Protein AF-E1EZI7-F1 (afdb_monomer)

Solvent-accessible surface area (backbone atoms only — not comparable to full-atom values): 18762 Å² total; per-residue (Å²): 134,83,83,78,78,77,78,77,79,59,67,72,38,83,77,45,80,56,97,58,35,37,31,32,34,47,75,53,28,38,38,43,39,51,42,56,99,67,86,76,77,53,65,37,49,54,50,47,43,80,78,41,51,48,66,80,61,38,87,42,61,38,44,70,69,57,42,51,52,50,66,47,44,69,76,72,58,84,45,83,89,55,69,89,65,72,73,42,80,70,55,80,64,39,78,35,33,31,36,68,67,50,79,43,39,39,37,38,42,37,34,38,55,47,61,66,42,42,84,42,48,62,53,54,52,55,50,49,57,29,54,80,67,74,45,84,84,80,72,93,63,63,69,35,46,62,72,63,17,45,80,37,46,68,54,27,35,51,50,52,53,53,34,43,50,42,17,74,77,69,70,43,68,50,28,46,47,39,30,60,78,77,71,31,74,62,72,56,73,72,52,43,56,54,52,40,48,49,54,21,45,42,43,43,35,83,88,31,68,56,17,50,51,51,50,43,52,52,48,40,47,53,59,31,30,76,62,32,38,54,68,56,37,41,56,50,51,68,38,74,67,40,71,64,51,43,78,39,55,70,62,50,36,54,52,40,36,52,53,50,51,42,39,66,74,65,51,84,75,75,61,60,92,78,44,57,70,71,54,55,53,35,42,45,31,49,37,55,19,63,33,61,22,29,44,37,37,38,34,35,68,88,70,74,48,80,45,65,23,51,41,68,54,68,71,55,62,56,66,52,44,44,54,53,34,54,54,49,57,57,51,55,54,65,72,75,108

pLDDT: mean 82.8, std 12.75, range [27.23, 97.19]

Sequence (337 aa):
MAETCTSRTFTLRLVGEGGQRLVFRRGKELILIPKASMSPDEGFERAMGDLFPLFPWKLSRVAESLRQELNVFPLQVRAKRYAGTVFPRPSLGETYLSYTGVHDLLTVVCIKPHFPSKGGWIESFSLQRKADAGQRFCDCLARGAFYKACSNKDRLVYWLNTAYTCGINHGSNHLTVYDFAFDASTLSSSETDKVFGAVACALTEESSSICIQVCRLIHMLKTLQYASSSTHLHDVASAEEYAYLSNNYRAISHRAAQIATQLYAGEKLPPYDKLPYMDKLVYILLFKTLSDASLVFYFSKSDEKVQWYLTDLALKSAERVRQWARILTANDENRNQ

Organism: Giardia intestinalis (strain P15) (NCBI:txid658858)

Mean predicted aligned error: 8.06 Å

Structure (mmCIF, N/CA/C/O backbone):
data_AF-E1EZI7-F1
#
_entry.id   AF-E1EZI7-F1
#
loop_
_atom_site.group_PDB
_atom_site.id
_atom_site.type_symbol
_atom_site.label_atom_id
_atom_site.label_alt_id
_atom_site.label_comp_id
_atom_site.label_asym_id
_atom_site.label_entity_id
_atom_site.label_seq_id
_atom_site.pdbx_PDB_ins_code
_atom_site.Cartn_x
_atom_site.Cartn_y
_atom_site.Cartn_z
_atom_site.occupancy
_atom_site.B_iso_or_equiv
_atom_site.auth_seq_id
_atom_site.auth_comp_id
_atom_site.auth_asym_id
_atom_site.auth_atom_id
_atom_site.pdbx_PDB_model_num
ATOM 1 N N . MET A 1 1 ? 4.462 -6.248 55.411 1.00 33.41 1 MET A N 1
ATOM 2 C CA . MET A 1 1 ? 4.062 -7.357 54.521 1.00 33.41 1 MET A CA 1
ATOM 3 C C . MET A 1 1 ? 3.885 -6.765 53.141 1.00 33.41 1 MET A C 1
ATOM 5 O O . MET A 1 1 ? 3.081 -5.857 52.995 1.00 33.41 1 MET A O 1
ATOM 9 N N . ALA A 1 2 ? 4.736 -7.162 52.198 1.00 29.27 2 ALA A N 1
ATOM 10 C CA . ALA A 1 2 ? 4.728 -6.629 50.844 1.00 29.27 2 ALA A CA 1
ATOM 11 C C . ALA A 1 2 ? 3.521 -7.186 50.081 1.00 29.27 2 ALA A C 1
ATOM 13 O O . ALA A 1 2 ? 3.347 -8.403 50.004 1.00 29.27 2 ALA A O 1
ATOM 14 N N . GLU A 1 3 ? 2.698 -6.291 49.538 1.00 28.64 3 GLU A N 1
ATOM 15 C CA . GLU A 1 3 ? 1.667 -6.632 48.565 1.00 28.64 3 GLU A CA 1
ATOM 16 C C . GLU A 1 3 ? 2.343 -7.263 47.348 1.00 28.64 3 GLU A C 1
ATOM 18 O O . GLU A 1 3 ? 3.093 -6.629 46.602 1.00 28.64 3 GLU A O 1
ATOM 23 N N . THR A 1 4 ? 2.106 -8.557 47.169 1.00 32.09 4 THR A N 1
ATOM 24 C CA . THR A 1 4 ? 2.459 -9.274 45.953 1.00 32.09 4 THR A CA 1
ATOM 25 C C . THR A 1 4 ? 1.539 -8.765 44.854 1.00 32.09 4 THR A C 1
ATOM 27 O O . THR A 1 4 ? 0.382 -9.162 44.737 1.00 32.09 4 THR A O 1
ATOM 30 N N . CYS A 1 5 ? 2.070 -7.830 44.068 1.00 27.23 5 CYS A N 1
ATOM 31 C CA . CYS A 1 5 ? 1.485 -7.360 42.825 1.00 27.23 5 CYS A CA 1
ATOM 32 C C . CYS A 1 5 ? 1.208 -8.579 41.937 1.00 27.23 5 CYS A C 1
ATOM 34 O O . CYS A 1 5 ? 2.120 -9.207 41.395 1.00 27.23 5 CYS A O 1
ATOM 36 N N . THR A 1 6 ? -0.064 -8.955 41.839 1.00 32.56 6 THR A N 1
ATOM 37 C CA . THR A 1 6 ? -0.530 -9.972 40.908 1.00 32.56 6 THR A CA 1
ATOM 38 C C . THR A 1 6 ? -0.294 -9.442 39.499 1.00 32.56 6 THR A C 1
ATOM 40 O O . THR A 1 6 ? -0.991 -8.559 39.003 1.00 32.56 6 THR A O 1
ATOM 43 N N . SER A 1 7 ? 0.755 -9.972 38.873 1.00 35.34 7 SER A N 1
ATOM 44 C CA . SER A 1 7 ? 1.054 -9.848 37.451 1.00 35.34 7 SER A CA 1
ATOM 45 C C . SER A 1 7 ? -0.214 -10.143 36.643 1.00 35.34 7 SER A C 1
ATOM 47 O O . SER A 1 7 ? -0.614 -11.297 36.482 1.00 35.34 7 SER A O 1
ATOM 49 N N . ARG A 1 8 ? -0.887 -9.093 36.157 1.00 39.47 8 ARG A N 1
ATOM 50 C CA . ARG A 1 8 ? -1.885 -9.230 35.096 1.00 39.47 8 ARG A CA 1
ATOM 51 C C . ARG A 1 8 ? -1.137 -9.739 33.870 1.00 39.47 8 ARG A C 1
ATOM 53 O O . ARG A 1 8 ? -0.429 -8.980 33.214 1.00 39.47 8 ARG A O 1
ATOM 60 N N . THR A 1 9 ? -1.289 -11.021 33.571 1.00 46.75 9 THR A N 1
ATOM 61 C CA . THR A 1 9 ? -0.882 -11.629 32.307 1.00 46.75 9 THR A CA 1
ATOM 62 C C . THR A 1 9 ? -1.658 -10.942 31.187 1.00 46.75 9 THR A C 1
ATOM 64 O O . THR A 1 9 ? -2.811 -11.265 30.911 1.00 46.75 9 THR A O 1
ATOM 67 N N . PHE A 1 10 ? -1.053 -9.935 30.557 1.00 52.09 10 PHE A N 1
ATOM 68 C CA . PHE A 1 10 ? -1.608 -9.356 29.342 1.00 52.09 10 PHE A CA 1
ATOM 69 C C . PHE A 1 10 ? -1.562 -10.436 28.261 1.00 52.09 10 PHE A C 1
ATOM 71 O O . PHE A 1 10 ? -0.491 -10.802 27.790 1.00 52.09 10 PHE A O 1
ATOM 78 N N . THR A 1 11 ? -2.720 -10.986 27.894 1.00 74.62 11 THR A N 1
ATOM 79 C CA . THR A 1 11 ? -2.793 -11.994 26.835 1.00 74.62 11 THR A CA 1
ATOM 80 C C . THR A 1 11 ? -2.410 -11.341 25.514 1.00 74.62 11 THR A C 1
ATOM 82 O O . THR A 1 11 ? -3.108 -10.447 25.029 1.00 74.62 11 THR A O 1
ATOM 85 N N . LEU A 1 12 ? -1.291 -11.782 24.945 1.00 86.94 12 LEU A N 1
ATOM 86 C CA . LEU A 1 12 ? -0.877 -11.420 23.599 1.00 86.94 12 LEU A CA 1
ATOM 87 C C . LEU A 1 12 ? -1.965 -11.850 22.604 1.00 86.94 12 LEU A C 1
ATOM 89 O O . LEU A 1 12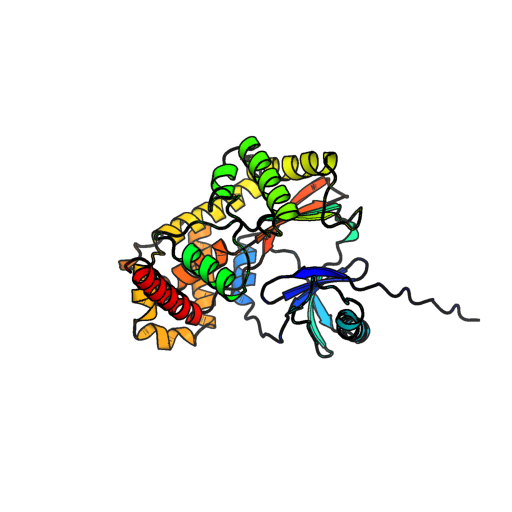 ? -2.478 -12.966 22.686 1.00 86.94 12 LEU A O 1
ATOM 93 N N . ARG A 1 13 ? -2.328 -10.979 21.662 1.00 84.81 13 ARG A N 1
ATOM 94 C CA . ARG A 1 13 ? -3.322 -11.270 20.615 1.00 84.81 13 ARG A CA 1
ATOM 95 C C . ARG A 1 13 ? -2.762 -10.954 19.245 1.00 84.81 13 ARG A C 1
ATOM 97 O O . ARG A 1 13 ? -2.179 -9.895 19.070 1.00 84.81 13 ARG A O 1
ATOM 104 N N . LEU A 1 14 ? -2.973 -11.823 18.264 1.00 83.62 14 LEU A N 1
ATOM 105 C CA . LEU A 1 14 ? -2.646 -11.517 16.872 1.00 83.62 14 LEU A CA 1
ATOM 106 C C . LEU A 1 14 ? -3.783 -10.682 16.268 1.00 83.62 14 LEU A C 1
ATOM 108 O O . LEU A 1 14 ? -4.913 -11.159 16.191 1.00 83.62 14 LEU A O 1
ATOM 112 N N . VAL A 1 15 ? -3.486 -9.447 15.864 1.00 81.25 15 VAL A N 1
ATOM 113 C CA . VAL A 1 15 ? -4.476 -8.505 15.303 1.00 81.25 15 VAL A CA 1
ATOM 114 C C . VAL A 1 15 ? -4.246 -8.211 13.820 1.00 81.25 15 VAL A C 1
ATOM 116 O O . VAL A 1 15 ? -5.142 -7.712 13.150 1.00 81.25 15 VAL A O 1
ATOM 119 N N . GLY A 1 16 ? -3.075 -8.561 13.280 1.00 76.50 16 GLY A N 1
ATOM 120 C CA . GLY A 1 16 ? -2.786 -8.420 11.857 1.00 76.50 16 GLY A CA 1
ATOM 121 C C . GLY A 1 16 ? -1.658 -9.329 11.385 1.00 76.50 16 GLY A C 1
ATOM 122 O O . GLY A 1 16 ? -0.714 -9.614 12.120 1.00 76.50 16 GLY A O 1
ATOM 123 N N . GLU A 1 17 ? -1.739 -9.764 10.131 1.00 73.69 17 GLU A N 1
ATOM 124 C CA . GLU A 1 17 ? -0.704 -10.552 9.466 1.00 73.69 17 GLU A CA 1
ATOM 125 C C . GLU A 1 17 ? -0.346 -9.910 8.121 1.00 73.69 17 GLU A C 1
ATOM 127 O O . GLU A 1 17 ? -1.168 -9.815 7.210 1.00 73.69 17 GLU A O 1
ATOM 132 N N . GLY A 1 18 ? 0.909 -9.481 7.999 1.00 67.06 18 GLY A N 1
ATOM 133 C CA . GLY A 1 18 ? 1.523 -9.060 6.748 1.00 67.06 18 GLY A CA 1
ATOM 134 C C . GLY A 1 18 ? 2.355 -10.181 6.121 1.00 67.06 18 GLY A C 1
ATOM 135 O O . GLY A 1 18 ? 2.568 -11.252 6.696 1.00 67.06 18 GLY A O 1
ATOM 136 N N . GLY A 1 19 ? 2.890 -9.929 4.924 1.00 64.81 19 GLY A N 1
ATOM 137 C CA . GLY A 1 19 ? 3.708 -10.920 4.213 1.00 64.81 19 GLY A CA 1
ATOM 138 C C . GLY A 1 19 ? 4.950 -11.357 5.002 1.00 64.81 19 GLY A C 1
ATOM 139 O O . GLY A 1 19 ? 5.233 -12.546 5.072 1.00 64.81 19 GLY A O 1
ATOM 140 N N . GLN A 1 20 ? 5.646 -10.403 5.628 1.00 71.62 20 GLN A N 1
ATOM 141 C CA . GLN A 1 20 ? 6.902 -10.626 6.365 1.00 71.62 20 GLN A CA 1
ATOM 142 C C . GLN A 1 20 ? 6.835 -10.211 7.837 1.00 71.62 20 GLN A C 1
ATOM 144 O O . GLN A 1 20 ? 7.819 -10.345 8.554 1.00 71.62 20 GLN A O 1
ATOM 149 N N . ARG A 1 21 ? 5.704 -9.676 8.299 1.00 80.69 21 ARG A N 1
ATOM 150 C CA . ARG A 1 21 ? 5.555 -9.126 9.649 1.00 80.69 21 ARG A CA 1
ATOM 151 C C . ARG A 1 21 ? 4.225 -9.577 10.248 1.00 80.69 21 ARG A C 1
ATOM 153 O O . ARG A 1 21 ? 3.259 -9.766 9.511 1.00 80.69 21 ARG A O 1
ATOM 160 N N . LEU A 1 22 ? 4.177 -9.754 11.561 1.00 85.31 22 LEU A N 1
ATOM 161 C CA . LEU A 1 22 ? 2.954 -9.971 12.331 1.00 85.31 22 LEU A CA 1
ATOM 162 C C . LEU A 1 22 ? 2.726 -8.775 13.253 1.00 85.31 22 LEU A C 1
ATOM 164 O O . LEU A 1 22 ? 3.688 -8.204 13.764 1.00 85.31 22 LEU A O 1
ATOM 168 N N . VAL A 1 23 ? 1.461 -8.415 13.461 1.00 87.69 23 VAL A N 1
ATOM 169 C CA . VAL A 1 23 ? 1.047 -7.372 14.402 1.00 87.69 23 VAL A CA 1
ATOM 170 C C . VAL A 1 23 ? 0.333 -8.027 15.570 1.00 87.69 23 VAL A C 1
ATOM 172 O O . VAL A 1 23 ? -0.754 -8.589 15.413 1.00 87.69 23 VAL A O 1
ATOM 175 N N . PHE A 1 24 ? 0.930 -7.920 16.748 1.00 89.25 24 PHE A N 1
ATOM 176 C CA . PHE A 1 24 ? 0.336 -8.353 17.998 1.00 89.25 24 PHE A CA 1
ATOM 177 C C . PHE A 1 24 ? -0.166 -7.164 18.807 1.00 89.25 24 PHE A C 1
ATOM 179 O O . PHE A 1 24 ? 0.411 -6.084 18.768 1.00 89.25 24 PHE A O 1
ATOM 186 N N . ARG A 1 25 ? -1.218 -7.377 19.588 1.00 87.69 25 ARG A N 1
ATOM 187 C CA . ARG A 1 25 ? -1.642 -6.490 20.664 1.00 87.69 25 ARG A CA 1
ATOM 188 C C . ARG A 1 25 ? -1.219 -7.102 21.995 1.00 87.69 25 ARG A C 1
ATOM 190 O O . ARG A 1 25 ? -1.563 -8.247 22.283 1.00 87.69 25 ARG A O 1
ATOM 197 N N . ARG A 1 26 ? -0.520 -6.320 22.814 1.00 88.25 26 ARG A N 1
ATOM 198 C CA . ARG A 1 26 ? -0.114 -6.654 24.183 1.00 88.25 26 ARG A CA 1
ATOM 199 C C . ARG A 1 26 ? -0.628 -5.569 25.126 1.00 88.25 26 ARG A C 1
ATOM 201 O O . ARG A 1 26 ? -0.029 -4.509 25.280 1.00 88.25 26 ARG A O 1
ATOM 208 N N . GLY A 1 27 ? -1.805 -5.782 25.713 1.00 84.06 27 GLY A N 1
ATOM 209 C CA . GLY A 1 27 ? -2.471 -4.756 26.523 1.00 84.06 27 GLY A CA 1
ATOM 210 C C . GLY A 1 27 ? -2.790 -3.484 25.719 1.00 84.06 27 GLY A C 1
ATOM 211 O O . GLY A 1 27 ? -3.660 -3.501 24.843 1.00 84.06 27 GLY A O 1
ATOM 212 N N . LYS A 1 28 ? -2.099 -2.380 26.040 1.00 82.44 28 LYS A N 1
ATOM 213 C CA . LYS A 1 28 ? -2.226 -1.062 25.377 1.00 82.44 28 LYS A CA 1
ATOM 214 C C . LYS A 1 28 ? -1.161 -0.812 24.296 1.00 82.44 28 LYS A C 1
ATOM 216 O O . LYS A 1 28 ? -1.016 0.316 23.837 1.00 82.44 28 LYS A O 1
ATOM 221 N N . GLU A 1 29 ? -0.413 -1.838 23.913 1.00 87.94 29 GLU A N 1
ATOM 222 C CA . GLU A 1 29 ? 0.667 -1.755 22.933 1.00 87.94 29 GLU A CA 1
ATOM 223 C C . GLU A 1 29 ? 0.335 -2.589 21.688 1.00 87.94 29 GLU A C 1
ATOM 225 O O . GLU A 1 29 ? -0.164 -3.712 21.803 1.00 87.94 29 GLU A O 1
ATOM 230 N N . LEU A 1 30 ? 0.616 -2.047 20.501 1.00 89.56 30 LEU A N 1
ATOM 231 C CA . LEU A 1 30 ? 0.758 -2.811 19.263 1.00 89.56 30 LEU A CA 1
ATOM 232 C C . LEU A 1 30 ? 2.235 -3.105 19.022 1.00 89.56 30 LEU A C 1
ATOM 234 O O . LEU A 1 30 ? 3.080 -2.231 19.187 1.00 89.56 30 LEU A O 1
ATOM 238 N N . ILE A 1 31 ? 2.524 -4.325 18.597 1.00 90.94 31 ILE A N 1
ATOM 239 C CA . ILE A 1 31 ? 3.860 -4.875 18.396 1.00 90.94 31 ILE A CA 1
ATOM 240 C C . ILE A 1 31 ? 3.915 -5.410 16.971 1.00 90.94 31 ILE A C 1
ATOM 242 O O . ILE A 1 31 ? 3.273 -6.410 16.657 1.00 90.94 31 ILE A O 1
ATOM 246 N N . LEU A 1 32 ? 4.684 -4.759 16.110 1.00 88.94 32 LEU A N 1
ATOM 247 C CA . LEU A 1 32 ? 5.001 -5.226 14.770 1.00 88.94 32 LEU A CA 1
ATOM 248 C C . LEU A 1 32 ? 6.363 -5.925 14.803 1.00 88.94 32 LEU A C 1
ATOM 250 O O . LEU A 1 32 ? 7.398 -5.304 15.050 1.00 88.94 32 LEU A O 1
ATOM 254 N N . ILE A 1 33 ? 6.354 -7.227 14.535 1.00 88.12 33 ILE A N 1
ATOM 255 C CA . ILE A 1 33 ? 7.538 -8.082 14.606 1.00 88.12 33 ILE A CA 1
ATOM 256 C C . ILE A 1 33 ? 7.717 -8.864 13.296 1.00 88.12 33 ILE A C 1
ATOM 258 O O . ILE A 1 33 ? 6.731 -9.355 12.734 1.00 88.12 33 ILE A O 1
ATOM 262 N N . PRO A 1 34 ? 8.940 -8.969 12.751 1.00 82.00 34 PRO A N 1
ATOM 263 C CA . PRO A 1 34 ? 9.163 -9.697 11.511 1.00 82.00 34 PRO A CA 1
ATOM 264 C C . PRO A 1 34 ? 9.075 -11.218 11.726 1.00 82.00 34 PRO A C 1
ATOM 266 O O . PRO A 1 34 ? 9.474 -11.736 12.764 1.00 82.00 34 PRO A O 1
ATOM 269 N N . LYS A 1 35 ? 8.553 -11.944 10.730 1.00 78.25 35 LYS A N 1
ATOM 270 C CA . LYS A 1 35 ? 8.423 -13.417 10.735 1.00 78.25 35 LYS A CA 1
ATOM 271 C C . LYS A 1 35 ? 9.779 -14.129 10.703 1.00 78.25 35 LYS A C 1
ATOM 273 O O . LYS A 1 35 ? 9.881 -15.268 11.143 1.00 78.25 35 LYS A O 1
ATOM 278 N N . ALA A 1 36 ? 10.800 -13.457 10.183 1.00 71.56 36 ALA A N 1
ATOM 279 C CA . ALA A 1 36 ? 12.186 -13.901 10.161 1.00 71.56 36 ALA A CA 1
ATOM 280 C C . ALA A 1 36 ? 13.095 -12.727 10.534 1.00 71.56 36 ALA A C 1
ATOM 282 O O . ALA A 1 36 ? 12.755 -11.576 10.256 1.00 71.56 36 ALA A O 1
ATOM 283 N N . SER A 1 37 ? 14.254 -13.012 11.126 1.00 58.19 37 SER A N 1
ATOM 284 C CA . SER A 1 37 ? 15.302 -12.018 11.349 1.00 58.19 37 SER A CA 1
ATOM 285 C C . SER A 1 37 ? 15.717 -11.430 10.001 1.00 58.19 37 SER A C 1
ATOM 287 O O . SER A 1 37 ? 16.391 -12.082 9.202 1.00 58.19 37 SER A O 1
ATOM 289 N N . MET A 1 38 ? 15.270 -10.213 9.724 1.00 54.78 38 MET A N 1
ATOM 290 C CA . MET A 1 38 ? 15.701 -9.453 8.563 1.00 54.78 38 MET A CA 1
ATOM 291 C C . MET A 1 38 ? 16.503 -8.261 9.054 1.00 54.78 38 MET A C 1
ATOM 293 O O . MET A 1 38 ? 16.141 -7.641 10.052 1.00 54.78 38 MET A O 1
ATOM 297 N N . SER A 1 39 ? 17.556 -7.912 8.326 1.00 46.34 39 SER A N 1
ATOM 298 C CA . SER A 1 39 ? 18.069 -6.549 8.305 1.00 46.34 39 SER A CA 1
ATOM 299 C C . SER A 1 39 ? 17.258 -5.781 7.256 1.00 46.34 39 SER A C 1
ATOM 301 O O . SER A 1 39 ? 17.595 -5.858 6.070 1.00 46.34 39 SER A O 1
ATOM 303 N N . PRO A 1 40 ? 16.143 -5.111 7.603 1.00 50.25 40 PRO A N 1
ATOM 304 C CA . PRO A 1 40 ? 15.561 -4.175 6.664 1.00 50.25 40 PRO A CA 1
ATOM 305 C C . PRO A 1 40 ? 16.579 -3.051 6.473 1.00 50.25 40 PRO A C 1
ATOM 307 O O . PRO A 1 40 ? 16.983 -2.401 7.433 1.00 50.25 40 PRO A O 1
ATOM 310 N N . ASP A 1 41 ? 17.010 -2.821 5.237 1.00 55.78 41 ASP A N 1
ATOM 311 C CA . ASP A 1 41 ? 17.593 -1.528 4.908 1.00 55.78 41 ASP A CA 1
ATOM 312 C C . ASP A 1 41 ? 16.424 -0.529 4.883 1.00 55.78 41 ASP A C 1
ATOM 314 O O . ASP A 1 41 ? 15.698 -0.399 3.894 1.00 55.78 41 ASP A O 1
ATOM 318 N N . GLU A 1 42 ? 16.169 0.085 6.045 1.00 63.00 42 GLU A N 1
ATOM 319 C CA . GLU A 1 42 ? 15.059 1.009 6.323 1.00 63.00 42 GLU A CA 1
ATOM 320 C C . GLU A 1 42 ? 15.113 2.294 5.480 1.00 63.00 42 GLU A C 1
ATOM 322 O O . GLU A 1 42 ? 14.191 3.105 5.549 1.00 63.00 42 GLU A O 1
ATOM 327 N N . GLY A 1 43 ? 16.175 2.503 4.691 1.00 70.69 43 GLY A N 1
ATOM 328 C CA . GLY A 1 43 ? 16.404 3.736 3.939 1.00 70.69 43 GLY A CA 1
ATOM 329 C C . GLY A 1 43 ? 15.241 4.130 3.025 1.00 70.69 43 GLY A C 1
ATOM 330 O O . GLY A 1 43 ? 14.849 5.295 3.018 1.00 70.69 43 GLY A O 1
ATOM 331 N N . PHE A 1 44 ? 14.643 3.170 2.307 1.00 83.50 44 PHE A N 1
ATOM 332 C CA . PHE A 1 44 ? 13.498 3.458 1.436 1.00 83.50 44 PHE A CA 1
ATOM 333 C C . PHE A 1 44 ? 12.224 3.760 2.231 1.00 83.50 44 PHE A C 1
ATOM 335 O O . PHE A 1 44 ? 11.569 4.760 1.952 1.00 83.50 44 PHE A O 1
ATOM 342 N N . GLU A 1 45 ? 11.881 2.937 3.234 1.00 82.31 45 GLU A N 1
ATOM 343 C CA . GLU A 1 45 ? 10.696 3.184 4.072 1.00 82.31 45 GLU A CA 1
ATOM 344 C C . GLU A 1 45 ? 10.803 4.562 4.739 1.00 82.31 45 GLU A C 1
ATOM 346 O O . GLU A 1 45 ? 9.854 5.334 4.673 1.00 82.31 45 GLU A O 1
ATOM 351 N N . ARG A 1 46 ? 11.978 4.92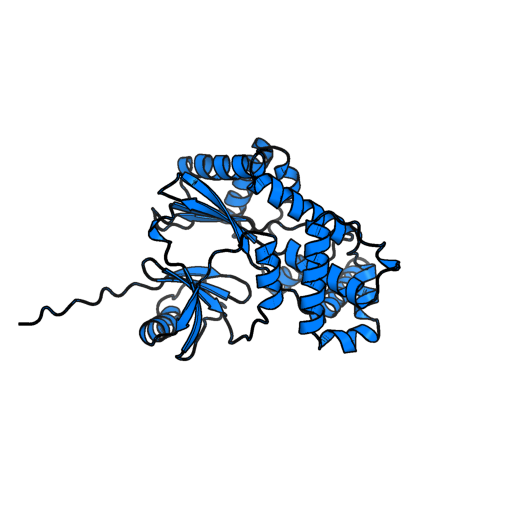1 5.273 1.00 81.44 46 ARG A N 1
ATOM 352 C CA . ARG A 1 46 ? 12.231 6.233 5.882 1.00 81.44 46 ARG A CA 1
ATOM 353 C C . ARG A 1 46 ? 12.038 7.384 4.894 1.00 81.44 46 ARG A C 1
ATOM 355 O O . ARG A 1 46 ? 11.319 8.317 5.224 1.00 81.44 46 ARG A O 1
ATOM 362 N N . ALA A 1 47 ? 12.606 7.295 3.690 1.00 85.62 47 ALA A N 1
ATOM 363 C CA . ALA A 1 47 ? 12.444 8.331 2.668 1.00 85.62 47 ALA A CA 1
ATOM 364 C C . ALA A 1 47 ? 10.983 8.492 2.219 1.00 85.62 47 ALA A C 1
ATOM 366 O O . ALA A 1 47 ? 10.515 9.604 1.996 1.00 85.62 47 ALA A O 1
ATOM 367 N N . MET A 1 48 ? 10.225 7.393 2.137 1.00 89.12 48 MET A N 1
ATOM 368 C CA . MET A 1 48 ? 8.787 7.472 1.868 1.00 89.12 48 MET A CA 1
ATOM 369 C C . MET A 1 48 ? 8.018 8.172 2.995 1.00 89.12 48 MET A C 1
ATOM 371 O O . MET A 1 48 ? 6.958 8.737 2.729 1.00 89.12 48 MET A O 1
ATOM 375 N N . GLY A 1 49 ? 8.544 8.165 4.224 1.00 86.31 49 GLY A N 1
ATOM 376 C CA . GLY A 1 49 ? 7.957 8.869 5.360 1.00 86.31 49 GLY A CA 1
ATOM 377 C C . GLY A 1 49 ? 8.083 10.383 5.326 1.00 86.31 49 GLY A C 1
ATOM 378 O O . GLY A 1 49 ? 7.268 11.066 5.942 1.00 86.31 49 GLY A O 1
ATOM 379 N N . ASP A 1 50 ? 9.020 10.904 4.538 1.00 88.38 50 ASP A N 1
ATOM 380 C CA . ASP A 1 50 ? 9.090 12.335 4.239 1.00 88.38 50 ASP A CA 1
ATOM 381 C C . ASP A 1 50 ? 8.006 12.754 3.222 1.00 88.38 50 ASP A C 1
ATOM 383 O O . ASP A 1 50 ? 7.657 13.930 3.123 1.00 88.38 50 ASP A O 1
ATOM 387 N N . LEU A 1 51 ? 7.443 11.796 2.468 1.00 91.81 51 LEU A N 1
ATOM 388 C CA . LEU A 1 51 ? 6.435 12.036 1.424 1.00 91.81 51 LEU A CA 1
ATOM 389 C C . LEU A 1 51 ? 5.003 11.760 1.908 1.00 91.81 51 LEU A C 1
ATOM 391 O O . LEU A 1 51 ? 4.065 12.498 1.588 1.00 91.81 51 LEU A O 1
ATOM 395 N N . PHE A 1 52 ? 4.817 10.684 2.671 1.00 92.19 52 PHE A N 1
ATOM 396 C CA . PHE A 1 52 ? 3.525 10.237 3.184 1.00 92.19 52 PHE A CA 1
ATOM 397 C C . PHE A 1 52 ? 3.616 9.956 4.682 1.00 92.19 52 PHE A C 1
ATOM 399 O O . PHE A 1 52 ? 4.645 9.468 5.145 1.00 92.19 52 PHE A O 1
ATOM 406 N N . PRO A 1 53 ? 2.538 10.178 5.452 1.00 90.50 53 PRO A N 1
ATOM 407 C CA . PRO A 1 53 ? 2.537 9.816 6.860 1.00 90.50 53 PRO A CA 1
ATOM 408 C C . PRO A 1 53 ? 2.729 8.301 7.001 1.00 90.50 53 PRO A C 1
ATOM 410 O O . PRO A 1 53 ? 1.912 7.511 6.527 1.00 90.50 53 PRO A O 1
ATOM 413 N N . LEU A 1 54 ? 3.810 7.878 7.657 1.00 87.00 54 LEU A N 1
ATOM 414 C CA . LEU A 1 54 ? 3.992 6.480 8.050 1.00 87.00 54 LEU A CA 1
ATOM 415 C C . LEU A 1 54 ? 3.377 6.245 9.409 1.00 87.00 54 LEU A C 1
ATOM 417 O O . LEU A 1 54 ? 3.358 7.136 10.261 1.00 87.00 54 LEU A O 1
ATOM 421 N N . PHE A 1 55 ? 2.926 5.014 9.629 1.00 82.62 55 PHE A N 1
ATOM 422 C CA . PHE A 1 55 ? 2.455 4.638 10.947 1.00 82.62 55 PHE A CA 1
ATOM 423 C C . PHE A 1 55 ? 3.581 4.862 11.975 1.00 82.62 55 PHE A C 1
ATOM 425 O O . PHE A 1 55 ? 4.704 4.414 11.717 1.00 82.62 55 PHE A O 1
ATOM 432 N N . PRO A 1 56 ? 3.322 5.554 13.104 1.00 81.94 56 PRO A N 1
ATOM 433 C CA . PRO A 1 56 ? 4.352 6.070 14.005 1.00 81.94 56 PRO A CA 1
ATOM 434 C C . PRO A 1 56 ? 4.903 4.971 14.921 1.00 81.94 56 PRO A C 1
ATOM 436 O O . PRO A 1 56 ? 4.802 5.025 16.149 1.00 81.94 56 PRO A O 1
ATOM 439 N N . TRP A 1 57 ? 5.476 3.944 14.305 1.00 84.69 57 TRP A N 1
ATOM 440 C CA . TRP A 1 57 ? 6.182 2.877 14.981 1.00 84.69 57 TRP A CA 1
ATOM 441 C C . TRP A 1 57 ? 7.403 3.427 15.720 1.00 84.69 57 TRP A C 1
ATOM 443 O O . TRP A 1 57 ? 8.205 4.178 15.165 1.00 84.69 57 TRP A O 1
ATOM 453 N N . LYS A 1 58 ? 7.576 3.006 16.970 1.00 87.69 58 LYS A N 1
ATOM 454 C CA . LYS A 1 58 ? 8.764 3.274 17.775 1.00 87.69 58 LYS A CA 1
ATOM 455 C C . LYS A 1 58 ? 9.658 2.052 17.797 1.00 87.69 58 LYS A C 1
ATOM 457 O O . LYS A 1 58 ? 9.198 0.934 18.011 1.00 87.69 58 LYS A O 1
ATOM 462 N N . LEU A 1 59 ? 10.953 2.276 17.631 1.00 87.88 59 LEU A N 1
ATOM 463 C CA . LEU A 1 59 ? 11.940 1.223 17.794 1.00 87.88 59 LEU A CA 1
ATOM 464 C C . LEU A 1 59 ? 11.956 0.748 19.254 1.00 87.88 59 LEU A C 1
ATOM 466 O O . LEU A 1 59 ? 12.070 1.558 20.173 1.00 87.88 59 LEU A O 1
ATOM 470 N N . SER A 1 60 ? 11.841 -0.557 19.470 1.00 90.88 60 SER A N 1
ATOM 471 C CA . SER A 1 60 ? 11.872 -1.194 20.789 1.00 90.88 60 SER A CA 1
ATOM 472 C C . SER A 1 60 ? 12.706 -2.473 20.752 1.00 90.88 60 SER A C 1
ATOM 474 O O . SER A 1 60 ? 13.041 -2.978 19.682 1.00 90.88 60 SER A O 1
ATOM 476 N N . ARG A 1 61 ? 13.073 -2.997 21.927 1.00 91.25 61 ARG A N 1
ATOM 477 C CA . ARG A 1 61 ? 13.887 -4.216 22.053 1.00 91.25 61 ARG A CA 1
ATOM 478 C C . ARG A 1 61 ? 13.137 -5.318 22.772 1.00 91.25 61 ARG A C 1
ATOM 480 O O . ARG A 1 61 ? 12.480 -5.066 23.782 1.00 91.25 61 ARG A O 1
ATOM 487 N N . VAL A 1 62 ? 13.245 -6.537 22.252 1.00 91.12 62 VAL A N 1
ATOM 488 C CA . VAL A 1 62 ? 12.576 -7.709 22.814 1.00 91.12 62 VAL A CA 1
ATOM 489 C C . VAL A 1 62 ? 13.118 -7.987 24.214 1.00 91.12 62 VAL A C 1
ATOM 491 O O . VAL A 1 62 ? 14.287 -8.337 24.392 1.00 91.12 62 VAL A O 1
ATOM 494 N N . ALA A 1 63 ? 12.241 -7.822 25.202 1.00 92.00 63 ALA A N 1
ATOM 495 C CA . ALA A 1 63 ? 12.470 -8.202 26.589 1.00 92.00 63 ALA A CA 1
ATOM 496 C C . ALA A 1 63 ? 12.063 -9.664 26.831 1.00 92.00 63 ALA A C 1
ATOM 498 O O . ALA A 1 63 ? 11.281 -10.239 26.071 1.00 92.00 63 ALA A O 1
ATOM 499 N N . GLU A 1 64 ? 12.537 -10.244 27.936 1.00 92.00 64 GLU A N 1
ATOM 500 C CA . GLU A 1 64 ? 12.270 -11.645 28.290 1.00 92.00 64 GLU A CA 1
ATOM 501 C C . GLU A 1 64 ? 10.776 -11.966 28.381 1.00 92.00 64 GLU A C 1
ATOM 503 O O . GLU A 1 64 ? 10.340 -12.990 27.864 1.00 92.00 64 GLU A O 1
ATOM 508 N N . SER A 1 65 ? 9.972 -11.060 28.941 1.00 91.31 65 SER A N 1
ATOM 509 C CA . SER A 1 65 ? 8.523 -11.258 29.051 1.00 91.31 65 SER A CA 1
ATOM 510 C C . SER A 1 65 ? 7.834 -11.360 27.686 1.00 91.31 65 SER A C 1
ATOM 512 O O . SER A 1 65 ? 7.051 -12.277 27.459 1.00 91.31 65 SER A O 1
ATOM 514 N N . LEU A 1 66 ? 8.175 -10.476 26.741 1.00 91.25 66 LEU A N 1
ATOM 515 C CA . LEU A 1 66 ? 7.630 -10.523 25.381 1.00 91.25 66 LEU A CA 1
ATOM 516 C C . LEU A 1 66 ? 8.095 -11.781 24.633 1.00 91.25 66 LEU A C 1
ATOM 518 O O . LEU A 1 66 ? 7.306 -12.409 23.932 1.00 91.25 66 LEU A O 1
ATOM 522 N N . ARG A 1 67 ? 9.364 -12.172 24.800 1.00 91.62 67 ARG A N 1
ATOM 523 C CA . ARG A 1 67 ? 9.916 -13.395 24.201 1.00 91.62 67 ARG A CA 1
ATOM 524 C C . ARG A 1 67 ? 9.153 -14.637 24.662 1.00 91.62 67 ARG A C 1
ATOM 526 O O . ARG A 1 67 ? 8.792 -15.476 23.840 1.00 91.62 67 ARG A O 1
ATOM 533 N N . GLN A 1 68 ? 8.891 -14.747 25.963 1.00 89.75 68 GLN A N 1
ATOM 534 C CA . GLN A 1 68 ? 8.121 -15.853 26.532 1.00 89.75 68 GLN A CA 1
ATOM 535 C C . GLN A 1 68 ? 6.685 -15.871 25.997 1.00 89.75 68 GLN A C 1
ATOM 537 O O . GLN A 1 68 ? 6.224 -16.915 25.540 1.00 89.75 68 GLN A O 1
ATOM 542 N N . GLU A 1 69 ? 6.006 -14.721 25.973 1.00 90.69 69 GLU A N 1
ATOM 543 C CA . GLU A 1 69 ? 4.650 -14.602 25.423 1.00 90.69 69 GLU A CA 1
ATOM 544 C C . GLU A 1 69 ? 4.585 -15.028 23.946 1.00 90.69 69 GLU A C 1
ATOM 546 O O . GLU A 1 69 ? 3.732 -15.837 23.581 1.00 90.69 69 GLU A O 1
ATOM 551 N N . LEU A 1 70 ? 5.513 -14.556 23.105 1.00 89.44 70 LEU A N 1
ATOM 552 C CA . LEU A 1 70 ? 5.582 -14.912 21.681 1.00 89.44 70 LEU A CA 1
ATOM 553 C C . LEU A 1 70 ? 5.878 -16.398 21.451 1.00 89.44 70 LEU A C 1
ATOM 555 O O . LEU A 1 70 ? 5.320 -16.992 20.533 1.00 89.44 70 LEU A O 1
ATOM 559 N N . ASN A 1 71 ? 6.719 -17.013 22.285 1.00 86.56 71 ASN A N 1
ATOM 560 C CA . ASN A 1 71 ? 7.042 -18.437 22.179 1.00 86.56 71 ASN A CA 1
ATOM 561 C C . ASN A 1 71 ? 5.873 -19.339 22.594 1.00 86.56 71 ASN A C 1
ATOM 563 O O . ASN A 1 71 ? 5.704 -20.427 22.043 1.00 86.56 71 ASN A O 1
ATOM 567 N N . VAL A 1 72 ? 5.067 -18.898 23.561 1.00 86.06 72 VAL A N 1
ATOM 568 C CA . VAL A 1 72 ? 3.918 -19.659 24.064 1.00 86.06 72 VAL A CA 1
ATOM 569 C C . VAL A 1 72 ? 2.674 -19.444 23.195 1.00 86.06 72 VAL A C 1
ATOM 571 O O . VAL A 1 72 ? 1.867 -20.364 23.053 1.00 86.06 72 VAL A O 1
ATOM 574 N N . PHE A 1 73 ? 2.523 -18.276 22.565 1.00 87.00 73 PHE A N 1
ATOM 575 C CA . PHE A 1 73 ? 1.340 -17.918 21.775 1.00 87.00 73 PHE A CA 1
ATOM 576 C C . PHE A 1 73 ? 0.920 -18.984 20.737 1.00 87.00 73 PHE A C 1
ATOM 578 O O . PHE A 1 73 ? -0.246 -19.384 20.755 1.00 87.00 73 PHE A O 1
ATOM 585 N N . PRO A 1 74 ? 1.811 -19.545 19.891 1.00 83.00 74 PRO A N 1
ATOM 586 C CA . PRO A 1 74 ? 1.423 -20.562 18.907 1.00 83.00 74 PRO A CA 1
ATOM 587 C C . PRO A 1 74 ? 0.842 -21.833 19.538 1.00 83.00 74 PRO A C 1
ATOM 589 O O . PRO A 1 74 ? 0.000 -22.493 18.935 1.00 83.00 74 PRO A O 1
ATOM 592 N N . LEU A 1 75 ? 1.271 -22.177 20.758 1.00 77.69 75 LEU A N 1
ATOM 593 C CA . LEU A 1 75 ? 0.774 -23.343 21.495 1.00 77.69 75 LEU A CA 1
ATOM 594 C C . LEU A 1 75 ? -0.636 -23.105 22.052 1.00 77.69 75 LEU A C 1
ATOM 596 O O . LEU A 1 75 ? -1.417 -24.050 22.183 1.00 77.69 75 LEU A O 1
ATOM 600 N N . GLN A 1 76 ? -0.957 -21.849 22.373 1.00 74.62 76 GLN A N 1
ATOM 601 C CA . GLN A 1 76 ? -2.262 -21.437 22.892 1.00 74.62 76 GLN A CA 1
ATOM 602 C C . GLN A 1 76 ? -3.307 -21.328 21.781 1.00 74.62 76 GLN A C 1
ATOM 604 O O . GLN A 1 76 ? -4.474 -21.666 21.982 1.00 74.62 76 GLN A O 1
ATOM 609 N N . VAL A 1 77 ? -2.903 -20.890 20.588 1.00 70.69 77 VAL A N 1
ATOM 610 C CA . VAL A 1 77 ? -3.833 -20.628 19.490 1.00 70.69 77 VAL A CA 1
ATOM 611 C C . VAL A 1 77 ? -3.944 -21.846 18.569 1.00 70.69 77 VAL A C 1
ATOM 613 O O . VAL A 1 77 ? -3.438 -21.869 17.452 1.00 70.69 77 VAL A O 1
ATOM 616 N N . ARG A 1 78 ? -4.667 -22.878 19.026 1.00 55.06 78 ARG A N 1
ATOM 617 C CA . ARG A 1 78 ? -5.025 -24.075 18.231 1.00 55.06 78 ARG A CA 1
ATOM 618 C C . ARG A 1 78 ? -6.155 -23.798 17.226 1.00 55.06 78 ARG A C 1
ATOM 620 O O . ARG A 1 78 ? -7.157 -24.508 17.194 1.00 55.06 78 ARG A O 1
ATOM 627 N N . ALA A 1 79 ? -6.043 -22.741 16.426 1.00 57.50 79 ALA A N 1
ATOM 628 C CA . ALA A 1 79 ? -7.086 -22.371 15.472 1.00 57.50 79 ALA A CA 1
ATOM 629 C C . ALA A 1 79 ? -6.689 -22.744 14.038 1.00 57.50 79 ALA A C 1
ATOM 631 O O . ALA A 1 79 ? -5.630 -22.337 13.563 1.00 57.50 79 ALA A O 1
ATOM 632 N N . LYS A 1 80 ? -7.597 -23.412 13.305 1.00 53.50 80 LYS A N 1
ATOM 633 C CA . LYS A 1 80 ? -7.480 -23.643 11.846 1.00 53.50 80 LYS A CA 1
ATOM 634 C C . LYS A 1 80 ? -7.161 -22.355 11.068 1.00 53.50 80 LYS A C 1
ATOM 636 O O . LYS A 1 80 ? -6.525 -22.419 10.025 1.00 53.50 80 LYS A O 1
ATOM 641 N N . ARG A 1 81 ? -7.568 -21.193 11.601 1.00 56.19 81 ARG A N 1
ATOM 642 C CA . ARG A 1 81 ? -7.342 -19.855 11.031 1.00 56.19 81 ARG A CA 1
ATOM 643 C C . ARG A 1 81 ? -5.862 -19.477 10.871 1.00 56.19 81 ARG A C 1
ATOM 645 O O . ARG A 1 81 ? -5.569 -18.674 9.997 1.00 56.19 81 ARG A O 1
ATOM 652 N N . TYR A 1 82 ? -4.956 -20.033 11.677 1.00 63.25 82 TYR A N 1
ATOM 653 C CA . TYR A 1 82 ? -3.519 -19.711 11.631 1.00 63.25 82 TYR A CA 1
ATOM 654 C C . TYR A 1 82 ? -2.662 -20.900 11.172 1.00 63.25 82 TYR A C 1
ATOM 656 O O . TYR A 1 82 ? -1.452 -20.939 11.404 1.00 63.25 82 TYR A O 1
ATOM 664 N N . ALA A 1 83 ? -3.284 -21.902 10.541 1.00 61.97 83 ALA A N 1
ATOM 665 C CA . ALA A 1 83 ? -2.562 -23.021 9.956 1.00 61.97 83 ALA A CA 1
ATOM 666 C C . ALA A 1 83 ? -1.633 -22.512 8.838 1.00 61.97 83 ALA A C 1
ATOM 668 O O . ALA A 1 83 ? -2.087 -21.883 7.886 1.00 61.97 83 ALA A O 1
ATOM 669 N N . GLY A 1 84 ? -0.330 -22.776 8.970 1.00 66.31 84 GLY A N 1
ATOM 670 C CA . GLY A 1 84 ? 0.696 -22.324 8.022 1.00 66.31 84 GLY A CA 1
ATOM 671 C C . GLY A 1 84 ? 1.301 -20.943 8.313 1.00 66.31 84 GLY A C 1
ATOM 672 O O . GLY A 1 84 ? 2.251 -20.556 7.634 1.00 66.31 84 GLY A O 1
ATOM 673 N N . THR A 1 85 ? 0.824 -20.209 9.327 1.00 71.31 85 THR A N 1
ATOM 674 C CA . THR A 1 85 ? 1.460 -18.953 9.754 1.00 71.31 85 THR A CA 1
ATOM 675 C C . THR A 1 85 ? 2.806 -19.247 10.427 1.00 71.31 85 THR A C 1
ATOM 677 O O . THR A 1 85 ? 2.884 -19.992 11.405 1.00 71.31 85 THR A O 1
ATOM 680 N N . VAL A 1 86 ? 3.881 -18.632 9.927 1.00 80.56 86 VAL A N 1
ATOM 681 C CA . VAL A 1 86 ? 5.205 -18.683 10.568 1.00 80.56 86 VAL A CA 1
ATOM 682 C C . VAL A 1 86 ? 5.239 -17.665 11.703 1.00 80.56 86 VAL A C 1
ATOM 684 O O . VAL A 1 86 ? 5.208 -16.456 11.460 1.00 80.56 86 VAL A O 1
ATOM 687 N N . PHE A 1 87 ? 5.288 -18.158 12.939 1.00 84.56 87 PHE A N 1
ATOM 688 C CA . PHE A 1 87 ? 5.378 -17.315 14.126 1.00 84.56 87 PHE A CA 1
ATOM 689 C C . PHE A 1 87 ? 6.831 -16.934 14.443 1.00 84.56 87 PHE A C 1
ATOM 691 O O . PHE A 1 87 ? 7.719 -17.787 14.368 1.00 84.56 87 PHE A O 1
ATOM 698 N N . PRO A 1 88 ? 7.077 -15.669 14.818 1.00 84.06 88 PRO A N 1
ATOM 699 C CA . PRO A 1 88 ? 8.406 -15.157 15.117 1.00 84.06 88 PRO A CA 1
ATOM 700 C C . PRO A 1 88 ? 8.962 -15.794 16.395 1.00 84.06 88 PRO A C 1
ATOM 702 O O . PRO A 1 88 ? 8.233 -16.028 17.358 1.00 84.06 88 PRO A O 1
ATOM 705 N N . ARG A 1 89 ? 10.277 -16.022 16.415 1.00 85.38 89 ARG A N 1
ATOM 706 C CA . ARG A 1 89 ? 11.027 -16.474 17.597 1.00 85.38 89 ARG A CA 1
ATOM 707 C C . ARG A 1 89 ? 12.207 -15.532 17.846 1.00 85.38 89 ARG A C 1
ATOM 709 O O . ARG A 1 89 ? 13.345 -15.927 17.606 1.00 85.38 89 ARG A O 1
ATOM 716 N N . PRO A 1 90 ? 11.946 -14.277 18.242 1.00 85.50 90 PRO A N 1
ATOM 717 C CA . PRO A 1 90 ? 13.009 -13.297 18.400 1.00 85.50 90 PRO A CA 1
ATOM 718 C C . PRO A 1 90 ? 13.935 -13.647 19.568 1.00 85.50 90 PRO A C 1
ATOM 720 O O . PRO A 1 90 ? 13.493 -14.087 20.636 1.00 85.50 90 PRO A O 1
ATOM 723 N N . SER A 1 91 ? 15.223 -13.385 19.392 1.00 88.25 91 SER A N 1
ATOM 724 C CA . SER A 1 91 ? 16.214 -13.405 20.466 1.00 88.25 91 SER A CA 1
ATOM 725 C C . SER A 1 91 ? 16.060 -12.190 21.385 1.00 88.25 91 SER A C 1
ATOM 727 O O . SER A 1 91 ? 15.478 -11.162 21.028 1.00 88.25 91 SER A O 1
ATOM 729 N N . LEU A 1 92 ? 16.608 -12.290 22.596 1.00 88.88 92 LEU A N 1
ATOM 730 C CA . LEU A 1 92 ? 16.662 -11.154 23.514 1.00 88.88 92 LEU A CA 1
ATOM 731 C C . LEU A 1 92 ? 17.447 -9.994 22.907 1.00 88.88 92 LEU A C 1
ATOM 733 O O . LEU A 1 92 ? 18.516 -10.189 22.335 1.00 88.88 92 LEU A O 1
ATOM 737 N N . GLY A 1 93 ? 16.917 -8.781 23.058 1.00 86.94 93 GLY A N 1
ATOM 738 C CA . GLY A 1 93 ? 17.536 -7.577 22.513 1.00 86.94 93 GLY A CA 1
ATOM 739 C C . GLY A 1 93 ? 17.319 -7.365 21.012 1.00 86.94 93 GLY A C 1
ATOM 740 O O . GLY A 1 93 ? 17.685 -6.294 20.526 1.00 86.94 93 GLY A O 1
ATOM 741 N N . GLU A 1 94 ? 16.693 -8.310 20.294 1.00 87.94 94 GLU A N 1
ATOM 742 C CA . GLU A 1 94 ? 16.283 -8.084 18.906 1.00 87.94 94 GLU A CA 1
ATOM 743 C C . GLU A 1 94 ? 15.324 -6.900 18.809 1.00 87.94 94 GLU A C 1
ATOM 745 O O . GLU A 1 94 ? 14.553 -6.601 19.726 1.00 87.94 94 GLU A O 1
ATOM 750 N N . THR A 1 95 ? 15.408 -6.198 17.685 1.00 87.56 95 THR A N 1
ATOM 751 C CA . THR A 1 95 ? 14.657 -4.968 17.475 1.00 87.56 95 THR A CA 1
ATOM 752 C C . THR A 1 95 ? 13.282 -5.274 16.897 1.00 87.56 95 THR A C 1
ATOM 754 O O . THR A 1 95 ? 13.148 -6.082 15.981 1.00 87.56 95 THR A O 1
ATOM 757 N N . TYR A 1 96 ? 12.259 -4.606 17.418 1.00 88.00 96 TYR A N 1
ATOM 758 C CA . TYR A 1 96 ? 10.905 -4.635 16.882 1.00 88.00 96 TYR A CA 1
ATOM 759 C C . TYR A 1 96 ? 10.301 -3.230 16.889 1.00 88.00 96 TYR A C 1
ATOM 761 O O . TYR A 1 96 ? 10.880 -2.288 17.433 1.00 88.00 96 TYR A O 1
ATOM 769 N N . LEU A 1 97 ? 9.134 -3.092 16.269 1.00 88.25 97 LEU A N 1
ATOM 770 C CA . LEU A 1 97 ? 8.409 -1.835 16.171 1.00 88.25 97 LEU A CA 1
ATOM 771 C C . LEU A 1 97 ? 7.193 -1.859 17.101 1.00 88.25 97 LEU A C 1
ATOM 773 O O . LEU A 1 97 ? 6.403 -2.799 17.056 1.00 88.25 97 LEU A O 1
ATOM 777 N N . SER A 1 98 ? 7.034 -0.842 17.945 1.00 90.38 98 SER A N 1
ATOM 778 C CA . SER A 1 98 ? 5.940 -0.739 18.913 1.00 90.38 98 SER A CA 1
ATOM 779 C C . SER A 1 98 ? 5.118 0.535 18.756 1.00 90.38 98 SER A C 1
ATOM 781 O O . SER A 1 98 ? 5.589 1.547 18.239 1.00 90.38 98 SER A O 1
ATOM 783 N N . TYR A 1 99 ? 3.871 0.503 19.212 1.00 87.94 99 TYR A N 1
ATOM 784 C CA . TYR A 1 99 ? 3.012 1.678 19.302 1.00 87.94 99 TYR A CA 1
ATOM 785 C C . TYR A 1 99 ? 2.139 1.605 20.556 1.00 87.94 99 TYR A C 1
ATOM 787 O O . TYR A 1 99 ? 1.372 0.663 20.732 1.00 87.94 99 TYR A O 1
ATOM 795 N N . THR A 1 100 ? 2.238 2.609 21.428 1.00 84.94 100 THR A N 1
ATOM 796 C CA . THR A 1 100 ? 1.581 2.634 22.751 1.00 84.94 100 THR A CA 1
ATOM 797 C C . THR A 1 100 ? 0.299 3.478 22.800 1.00 84.94 100 THR A C 1
ATOM 799 O O . THR A 1 100 ? -0.365 3.527 23.835 1.00 84.94 100 THR A O 1
ATOM 802 N N . GLY A 1 101 ? -0.074 4.142 21.699 1.00 75.94 101 GLY A N 1
ATOM 803 C CA . GLY A 1 101 ? -1.266 5.005 21.608 1.00 75.94 101 GLY A CA 1
ATOM 804 C C . GLY A 1 101 ? -2.584 4.253 21.388 1.00 75.94 101 GLY A C 1
ATOM 805 O O . GLY A 1 101 ? -3.588 4.843 21.021 1.00 75.94 101 GLY A O 1
ATOM 806 N N . VAL A 1 102 ? -2.615 2.932 21.602 1.00 72.94 102 VAL A N 1
ATOM 807 C CA . VAL A 1 102 ? -3.775 2.073 21.284 1.00 72.94 102 VAL A CA 1
ATOM 808 C C . VAL A 1 102 ? -5.033 2.444 22.071 1.00 72.94 102 VAL A C 1
ATOM 810 O O . VAL A 1 102 ? -6.145 2.195 21.625 1.00 72.94 102 VAL A O 1
ATOM 813 N N . HIS A 1 103 ? -4.870 3.013 23.264 1.00 69.06 103 HIS A N 1
ATOM 814 C CA . HIS A 1 103 ? -5.981 3.390 24.138 1.00 69.06 103 HIS A CA 1
ATOM 815 C C . HIS A 1 103 ? -6.822 4.544 23.581 1.00 69.06 103 HIS A C 1
ATOM 817 O O . HIS A 1 103 ? -8.013 4.617 23.894 1.00 69.06 103 HIS A O 1
ATOM 823 N N . ASP A 1 104 ? -6.220 5.366 22.724 1.00 70.75 104 ASP A N 1
ATOM 824 C CA . ASP A 1 104 ? -6.891 6.458 22.030 1.00 70.75 104 ASP A CA 1
ATOM 825 C C . ASP A 1 104 ? -7.613 5.964 20.771 1.00 70.75 104 ASP A C 1
ATOM 827 O O . ASP A 1 104 ? -8.375 6.711 20.176 1.00 70.75 104 ASP A O 1
ATOM 831 N N . LEU A 1 105 ? -7.449 4.697 20.371 1.00 72.25 105 LEU A N 1
ATOM 832 C CA . LEU A 1 105 ? -8.054 4.164 19.153 1.00 72.25 105 LEU A CA 1
ATOM 833 C C . LEU A 1 105 ? -9.485 3.663 19.389 1.00 72.25 105 LEU A C 1
ATOM 835 O O . LEU A 1 105 ? -9.753 2.873 20.298 1.00 72.25 105 LEU A O 1
ATOM 839 N N . LEU A 1 106 ? -10.402 4.100 18.526 1.00 80.00 106 LEU A N 1
ATOM 840 C CA . LEU A 1 106 ? -11.739 3.526 18.351 1.00 80.00 106 LEU A CA 1
ATOM 841 C C . LEU A 1 106 ? -11.690 2.391 17.337 1.00 80.00 106 LEU A C 1
ATOM 843 O O . LEU A 1 106 ? -11.978 1.241 17.656 1.00 80.00 106 LEU A O 1
ATOM 847 N N . THR A 1 107 ? -11.272 2.718 16.119 1.00 87.56 107 THR A N 1
ATOM 848 C CA . THR A 1 107 ? -11.380 1.824 14.970 1.00 87.56 107 THR A CA 1
ATOM 849 C C . THR A 1 107 ? -10.194 2.026 14.046 1.00 87.56 107 THR A C 1
ATOM 851 O O . THR A 1 107 ? -9.726 3.148 13.842 1.00 87.56 107 THR A O 1
ATOM 854 N N . VAL A 1 108 ? -9.725 0.931 13.459 1.00 88.94 108 VAL A N 1
ATOM 855 C CA . VAL A 1 108 ? -8.759 0.946 12.365 1.00 88.94 108 VAL A CA 1
ATOM 856 C C . VAL A 1 108 ? -9.402 0.347 11.131 1.00 88.94 108 VAL A C 1
ATOM 858 O O . VAL A 1 108 ? -9.947 -0.753 11.190 1.00 88.94 108 VAL A O 1
ATOM 861 N N . VAL A 1 109 ? -9.303 1.057 10.012 1.00 91.88 109 VAL A N 1
ATOM 862 C CA . VAL A 1 109 ? -9.689 0.569 8.687 1.00 91.88 109 VAL A CA 1
ATOM 863 C C . VAL A 1 109 ? -8.429 0.482 7.843 1.00 91.88 109 VAL A C 1
ATOM 865 O O . VAL A 1 109 ? -7.786 1.490 7.574 1.00 91.88 109 VAL A O 1
ATOM 868 N N . CYS A 1 110 ? -8.063 -0.717 7.411 1.00 92.12 110 CYS A N 1
ATOM 869 C CA . CYS A 1 110 ? -6.965 -0.927 6.479 1.00 92.12 110 CYS A CA 1
ATOM 870 C C . CYS A 1 110 ? -7.541 -1.276 5.111 1.00 92.12 110 CYS A C 1
ATOM 872 O O . CYS A 1 110 ? -8.290 -2.244 4.980 1.00 92.12 110 CYS A O 1
ATOM 874 N N . ILE A 1 111 ? -7.195 -0.486 4.101 1.00 92.56 111 ILE A N 1
ATOM 875 C CA . ILE A 1 111 ? -7.572 -0.698 2.710 1.00 92.56 111 ILE A CA 1
ATOM 876 C C . ILE A 1 111 ? -6.328 -1.150 1.959 1.00 92.56 111 ILE A C 1
ATOM 878 O O . ILE A 1 111 ? -5.296 -0.478 1.981 1.00 92.56 111 ILE A O 1
ATOM 882 N N . LYS A 1 112 ? -6.446 -2.259 1.235 1.00 88.88 112 LYS A N 1
ATOM 883 C CA . LYS A 1 112 ? -5.415 -2.774 0.337 1.00 88.88 112 LYS A CA 1
ATOM 884 C C . LYS A 1 112 ? -5.897 -2.696 -1.111 1.00 88.88 112 LYS A C 1
ATOM 886 O O . LYS A 1 112 ? -6.324 -3.707 -1.689 1.00 88.88 112 LYS A O 1
ATOM 891 N N . PRO A 1 113 ? -5.910 -1.489 -1.698 1.00 81.06 113 PRO A N 1
ATOM 892 C CA . PRO A 1 113 ? -6.376 -1.313 -3.057 1.00 81.06 113 PRO A CA 1
ATOM 893 C C . PRO A 1 113 ? -5.307 -1.798 -4.036 1.00 81.06 113 PRO A C 1
ATOM 895 O O . PRO A 1 113 ? -4.129 -1.504 -3.884 1.00 81.06 113 PRO A O 1
ATOM 898 N N . HIS A 1 114 ? -5.711 -2.528 -5.073 1.00 81.50 114 HIS A N 1
ATOM 899 C CA . HIS A 1 114 ? -4.788 -2.921 -6.137 1.00 81.50 114 HIS A CA 1
ATOM 900 C C . HIS A 1 114 ? -4.904 -1.965 -7.314 1.00 81.50 114 HIS A C 1
ATOM 902 O O . HIS A 1 114 ? -5.983 -1.829 -7.907 1.00 81.50 114 HIS A O 1
ATOM 908 N N . PHE A 1 115 ? -3.790 -1.327 -7.670 1.00 88.25 115 PHE A N 1
ATOM 909 C CA . PHE A 1 115 ? -3.718 -0.493 -8.863 1.00 88.25 115 PHE A CA 1
ATOM 910 C C . PHE A 1 115 ? -3.529 -1.386 -10.102 1.00 88.25 115 PHE A C 1
ATOM 912 O O . PHE A 1 115 ? -2.682 -2.284 -10.067 1.00 88.25 115 PHE A O 1
ATOM 919 N N . PRO A 1 116 ? -4.305 -1.188 -11.185 1.00 87.12 116 PRO A N 1
ATOM 920 C CA . PRO A 1 116 ? -4.213 -2.033 -12.372 1.00 87.12 116 PRO A CA 1
ATOM 921 C C . PRO A 1 116 ? -2.880 -1.822 -13.096 1.00 87.12 116 PRO A C 1
ATOM 923 O O . PRO A 1 116 ? -2.395 -0.695 -13.178 1.00 87.12 116 PRO A O 1
ATOM 926 N N . SER A 1 117 ? -2.303 -2.872 -13.678 1.00 85.25 117 SER A N 1
ATOM 927 C CA . SER A 1 117 ? -1.080 -2.761 -14.490 1.00 85.25 117 SER A CA 1
ATOM 928 C C . SER A 1 117 ? -1.357 -2.769 -15.998 1.00 85.25 117 SER A C 1
ATOM 930 O O . SER A 1 117 ? -2.340 -3.357 -16.457 1.00 85.25 117 SER A O 1
ATOM 932 N N . LYS A 1 118 ? -0.497 -2.119 -16.797 1.00 81.88 118 LYS A N 1
ATOM 933 C CA . LYS A 1 118 ? -0.582 -2.188 -18.265 1.00 81.88 118 LYS A CA 1
ATOM 934 C C . LYS A 1 118 ? -0.231 -3.607 -18.717 1.00 81.88 118 LYS A C 1
ATOM 936 O O . LYS A 1 118 ? 0.819 -4.122 -18.349 1.00 81.88 118 LYS A O 1
ATOM 941 N N . GLY A 1 119 ? -1.100 -4.236 -19.505 1.00 76.00 119 GLY A N 1
ATOM 942 C CA . GLY A 1 119 ? -0.923 -5.634 -19.919 1.00 76.00 119 GLY A CA 1
ATOM 943 C C . GLY A 1 119 ? -1.247 -6.663 -18.829 1.00 76.00 119 GLY A C 1
ATOM 944 O O . GLY A 1 119 ? -1.028 -7.848 -19.039 1.00 76.00 119 GLY A O 1
ATOM 945 N N . GLY A 1 120 ? -1.781 -6.245 -17.674 1.00 80.12 120 GLY A N 1
ATOM 946 C CA . GLY A 1 120 ? -2.311 -7.176 -16.675 1.00 80.12 120 GLY A CA 1
ATOM 947 C C . GLY A 1 120 ? -1.259 -8.022 -15.944 1.00 80.12 120 GLY A C 1
ATOM 948 O O . GLY A 1 120 ? -1.587 -9.070 -15.396 1.00 80.12 120 GLY A O 1
ATOM 949 N N . TRP A 1 121 ? 0.016 -7.635 -15.939 1.00 82.12 121 TRP A N 1
ATOM 950 C CA . TRP A 1 121 ? 1.069 -8.500 -15.408 1.00 82.12 121 TRP A CA 1
ATOM 951 C C . TRP A 1 121 ? 1.037 -8.658 -13.879 1.00 82.12 121 TRP A C 1
ATOM 953 O O . TRP A 1 121 ? 1.290 -9.748 -13.359 1.00 82.12 121 TRP A O 1
ATOM 963 N N . ILE A 1 122 ? 0.676 -7.604 -13.133 1.00 83.31 122 ILE A N 1
ATOM 964 C CA . ILE A 1 122 ? 0.479 -7.699 -11.675 1.00 83.31 122 ILE A CA 1
ATOM 965 C C . ILE A 1 122 ? -0.703 -8.628 -11.372 1.00 83.31 122 ILE A C 1
ATOM 967 O O . ILE A 1 122 ? -0.677 -9.378 -10.390 1.00 83.31 122 ILE A O 1
ATOM 971 N N . GLU A 1 123 ? -1.744 -8.568 -12.198 1.00 83.44 123 GLU A N 1
ATOM 972 C CA . GLU A 1 123 ? -2.947 -9.387 -12.119 1.00 83.44 123 GLU A CA 1
ATOM 973 C C . GLU A 1 123 ? -2.599 -10.862 -12.286 1.00 83.44 123 GLU A C 1
ATOM 975 O O . GLU A 1 123 ? -2.877 -11.644 -11.377 1.00 83.44 123 GLU A O 1
ATOM 980 N N . SER A 1 124 ? -1.922 -11.211 -13.383 1.00 80.69 124 SER A N 1
ATOM 981 C CA . SER A 1 124 ? -1.486 -12.577 -13.686 1.00 80.69 124 SER A CA 1
ATOM 982 C C . SER A 1 124 ? -0.624 -13.151 -12.563 1.00 80.69 124 SER A C 1
ATOM 984 O O . SER A 1 124 ? -0.883 -14.251 -12.081 1.00 80.69 124 SER A O 1
ATOM 986 N N . PHE A 1 125 ? 0.332 -12.375 -12.042 1.00 80.56 125 PHE A N 1
ATOM 987 C CA . PHE A 1 125 ? 1.153 -12.810 -10.910 1.00 80.56 125 PHE A CA 1
ATOM 988 C C . PHE A 1 125 ? 0.341 -13.028 -9.626 1.00 80.56 125 PHE A C 1
ATOM 990 O O . PHE A 1 125 ? 0.584 -13.970 -8.872 1.00 80.56 125 PHE A O 1
ATOM 997 N N . SER A 1 126 ? -0.620 -12.144 -9.348 1.00 79.50 126 SER A N 1
ATOM 998 C CA . SER A 1 1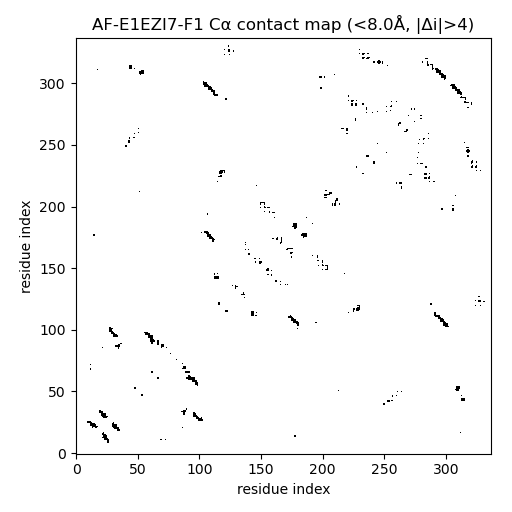26 ? -1.473 -12.267 -8.162 1.00 79.50 126 SER A CA 1
ATOM 999 C C . SER A 1 126 ? -2.386 -13.488 -8.251 1.00 79.50 126 SER A C 1
ATOM 1001 O O . SER A 1 126 ? -2.619 -14.135 -7.233 1.00 79.50 126 SER A O 1
ATOM 1003 N N . LEU A 1 127 ? -2.900 -13.786 -9.447 1.00 79.56 127 LEU A N 1
ATOM 1004 C CA . LEU A 1 127 ? -3.713 -14.967 -9.725 1.00 79.56 127 LEU A CA 1
ATOM 1005 C C . LEU A 1 127 ? -2.890 -16.243 -9.561 1.00 79.56 127 LEU A C 1
ATOM 1007 O O . LEU A 1 127 ? -3.297 -17.103 -8.785 1.00 79.56 127 LEU A O 1
ATOM 1011 N N . GLN A 1 128 ? -1.707 -16.312 -10.179 1.00 82.06 128 GLN A N 1
ATOM 1012 C CA . GLN A 1 128 ? -0.816 -17.468 -10.060 1.00 82.06 128 GLN A CA 1
ATOM 1013 C C . GLN A 1 128 ? -0.458 -17.745 -8.599 1.00 82.06 128 GLN A C 1
ATOM 1015 O O . GLN A 1 128 ? -0.658 -18.847 -8.111 1.00 82.06 128 GLN A O 1
ATOM 1020 N N . ARG A 1 129 ? -0.039 -16.719 -7.848 1.00 78.88 129 ARG A N 1
ATOM 1021 C CA . ARG A 1 129 ? 0.292 -16.878 -6.424 1.00 78.88 129 ARG A CA 1
ATOM 1022 C C . ARG A 1 129 ? -0.866 -17.390 -5.576 1.00 78.88 129 ARG A C 1
ATOM 1024 O O . ARG A 1 129 ? -0.629 -18.082 -4.591 1.00 78.88 129 ARG A O 1
ATOM 1031 N N . LYS A 1 130 ? -2.097 -16.981 -5.892 1.00 77.88 130 LYS A N 1
ATOM 1032 C CA . LYS A 1 130 ? -3.286 -17.476 -5.192 1.00 77.88 130 LYS A CA 1
ATOM 1033 C C . LYS A 1 130 ? -3.572 -18.922 -5.586 1.00 77.88 130 LYS A C 1
ATOM 1035 O O . LYS A 1 130 ? -3.813 -19.725 -4.693 1.00 77.88 130 LYS A O 1
ATOM 1040 N N . ALA A 1 131 ? -3.470 -19.252 -6.872 1.00 79.50 131 ALA A N 1
ATOM 1041 C CA . ALA A 1 131 ? -3.619 -20.614 -7.373 1.00 79.50 131 ALA A CA 1
ATOM 1042 C C . ALA A 1 131 ? -2.597 -21.571 -6.733 1.00 79.50 131 ALA A C 1
ATOM 1044 O O . ALA A 1 131 ? -2.998 -22.583 -6.164 1.00 79.50 131 ALA A O 1
ATOM 1045 N N . ASP A 1 132 ? -1.313 -21.199 -6.707 1.00 78.56 132 ASP A N 1
ATOM 1046 C CA . ASP A 1 132 ? -0.229 -21.972 -6.080 1.00 78.56 132 ASP A CA 1
ATOM 1047 C C . ASP A 1 132 ? -0.470 -22.207 -4.580 1.00 78.56 132 ASP A C 1
ATOM 1049 O O . ASP A 1 132 ? -0.095 -23.237 -4.026 1.00 78.56 132 ASP A O 1
ATOM 1053 N N . ALA A 1 133 ? -1.113 -21.247 -3.910 1.00 74.31 133 ALA A N 1
ATOM 1054 C CA . ALA A 1 133 ? -1.470 -21.333 -2.497 1.00 74.31 133 ALA A CA 1
ATOM 1055 C C . ALA A 1 133 ? -2.829 -22.019 -2.244 1.00 74.31 133 ALA A C 1
ATOM 1057 O O . ALA A 1 133 ? -3.296 -22.025 -1.104 1.00 74.31 133 ALA A O 1
ATOM 1058 N N . GLY A 1 134 ? -3.503 -22.537 -3.279 1.00 75.12 134 GLY A N 1
ATOM 1059 C CA . GLY A 1 134 ? -4.851 -23.112 -3.177 1.00 75.12 134 GLY A CA 1
ATOM 1060 C C . GLY A 1 134 ? -5.926 -22.106 -2.738 1.00 75.12 134 GLY A C 1
ATOM 1061 O O . GLY A 1 134 ? -6.983 -22.493 -2.237 1.00 75.12 134 GLY A O 1
ATOM 1062 N N . GLN A 1 135 ? -5.661 -20.807 -2.879 1.00 72.50 135 GLN A N 1
ATOM 1063 C CA . GLN A 1 135 ? -6.551 -19.731 -2.458 1.00 72.50 135 GLN A CA 1
ATOM 1064 C C . GLN A 1 135 ? -7.542 -19.375 -3.564 1.00 72.50 135 GLN A C 1
ATOM 1066 O O . GLN A 1 135 ? -7.175 -19.192 -4.725 1.00 72.50 135 GLN A O 1
ATOM 1071 N N . ARG A 1 136 ? -8.811 -19.196 -3.186 1.00 70.88 136 ARG A N 1
ATOM 1072 C CA . ARG A 1 136 ? -9.850 -18.720 -4.107 1.00 70.88 136 ARG A CA 1
ATOM 1073 C C . ARG A 1 136 ? -9.649 -17.243 -4.451 1.00 70.88 136 ARG A C 1
ATOM 1075 O O . ARG A 1 136 ? -9.209 -16.434 -3.630 1.00 70.88 136 ARG A O 1
ATOM 1082 N N . PHE A 1 137 ? -10.006 -16.883 -5.677 1.00 73.31 137 PHE A N 1
ATOM 1083 C CA . PHE A 1 137 ? -10.046 -15.498 -6.129 1.00 73.31 137 PHE A CA 1
ATOM 1084 C C . PHE A 1 137 ? -11.428 -14.887 -5.817 1.00 73.31 137 PHE A C 1
ATOM 1086 O O . PHE A 1 137 ? -12.434 -15.472 -6.196 1.00 73.31 137 PHE A O 1
ATOM 1093 N N . CYS A 1 138 ? -11.480 -13.742 -5.114 1.00 79.25 138 CYS A N 1
ATOM 1094 C CA . CYS A 1 138 ? -12.692 -12.903 -5.018 1.00 79.25 138 CYS A CA 1
ATOM 1095 C C . CYS A 1 138 ? -12.618 -11.885 -6.162 1.00 79.25 138 CYS A C 1
ATOM 1097 O O . CYS A 1 138 ? -11.652 -11.124 -6.235 1.00 79.25 138 CYS A O 1
ATOM 1099 N N . ASP A 1 139 ? -13.626 -11.877 -7.027 1.00 81.62 139 ASP A N 1
ATOM 1100 C CA . ASP A 1 139 ? -13.812 -10.939 -8.137 1.00 81.62 139 ASP A CA 1
ATOM 1101 C C . ASP A 1 139 ? -14.868 -9.861 -7.836 1.00 81.62 139 ASP A C 1
ATOM 1103 O O . ASP A 1 139 ? -15.099 -8.985 -8.666 1.00 81.62 139 ASP A O 1
ATOM 1107 N N . CYS A 1 140 ? -15.440 -9.849 -6.621 1.00 86.88 140 CYS A N 1
ATOM 1108 C CA . CYS A 1 140 ? -16.417 -8.843 -6.180 1.00 86.88 140 CYS A CA 1
ATOM 1109 C C . CYS A 1 140 ? -15.935 -7.395 -6.347 1.00 86.88 140 CYS A C 1
ATOM 1111 O O . CYS A 1 140 ? -16.748 -6.475 -6.359 1.00 86.88 140 CYS A O 1
ATOM 1113 N N . LEU A 1 141 ? -14.619 -7.176 -6.418 1.00 88.44 141 LEU A N 1
ATOM 1114 C CA . LEU A 1 141 ? -14.023 -5.863 -6.606 1.00 88.44 141 LEU A CA 1
ATOM 1115 C C . LEU A 1 141 ? -13.071 -5.867 -7.796 1.00 88.44 141 LEU A C 1
ATOM 1117 O O . LEU A 1 141 ? -12.003 -6.482 -7.769 1.00 88.44 141 LEU A O 1
ATOM 1121 N N . ALA A 1 142 ? -13.420 -5.083 -8.813 1.00 87.25 142 ALA A N 1
ATOM 1122 C CA . ALA A 1 142 ? -12.517 -4.810 -9.916 1.00 87.25 142 ALA A CA 1
ATOM 1123 C C . ALA A 1 142 ? -11.273 -4.044 -9.433 1.00 87.25 142 ALA A C 1
ATOM 1125 O O . ALA A 1 142 ? -11.332 -3.154 -8.577 1.00 87.25 142 ALA A O 1
ATOM 1126 N N . ARG A 1 143 ? -10.121 -4.344 -10.032 1.00 85.19 143 ARG A N 1
ATOM 1127 C CA . ARG A 1 143 ? -8.885 -3.604 -9.759 1.00 85.19 143 ARG A CA 1
ATOM 1128 C C . ARG A 1 143 ? -8.991 -2.163 -10.228 1.00 85.19 143 ARG A C 1
ATOM 1130 O O . ARG A 1 143 ? -9.636 -1.854 -11.226 1.00 85.19 143 ARG A O 1
ATOM 1137 N N . GLY A 1 144 ? -8.369 -1.261 -9.481 1.00 87.19 144 GLY A N 1
ATOM 1138 C CA . GLY A 1 144 ? -8.500 0.172 -9.714 1.00 87.19 144 GLY A CA 1
ATOM 1139 C C . GLY A 1 144 ? -9.842 0.777 -9.295 1.00 87.19 144 GLY A C 1
ATOM 1140 O O . GLY A 1 144 ? -9.949 2.001 -9.302 1.00 87.19 144 GLY A O 1
ATOM 1141 N N . ALA A 1 145 ? -10.849 -0.025 -8.911 1.00 91.50 145 ALA A N 1
ATOM 1142 C CA . ALA A 1 145 ? -12.168 0.492 -8.544 1.00 91.50 145 ALA A CA 1
ATOM 1143 C C . ALA A 1 145 ? -12.103 1.448 -7.347 1.00 91.50 145 ALA A C 1
ATOM 1145 O O . ALA A 1 145 ? -12.728 2.500 -7.400 1.00 91.50 145 ALA A O 1
ATOM 1146 N N . PHE A 1 146 ? -11.272 1.147 -6.342 1.00 94.25 146 PHE A N 1
ATOM 1147 C CA . PHE A 1 146 ? -11.016 2.045 -5.210 1.00 94.25 146 PHE A CA 1
ATOM 1148 C C . PHE A 1 146 ? -10.562 3.434 -5.674 1.00 94.25 146 PHE A C 1
ATOM 1150 O O . PHE A 1 146 ? -11.197 4.436 -5.370 1.00 94.25 146 PHE A O 1
ATOM 1157 N N . TYR A 1 147 ? -9.501 3.495 -6.482 1.00 91.50 147 TYR A N 1
ATOM 1158 C CA . TYR A 1 147 ? -8.927 4.767 -6.921 1.00 91.50 147 TYR A CA 1
ATOM 1159 C C . TYR A 1 147 ? -9.865 5.559 -7.838 1.00 91.50 147 TYR A C 1
ATOM 1161 O O . TYR A 1 147 ? -9.821 6.785 -7.846 1.00 91.50 147 TYR A O 1
ATOM 1169 N N . LYS A 1 148 ? -10.727 4.875 -8.605 1.00 91.69 148 LYS A N 1
ATOM 1170 C CA . LYS A 1 148 ? -11.813 5.522 -9.357 1.00 91.69 148 LYS A CA 1
ATOM 1171 C C . LYS A 1 148 ? -12.908 6.051 -8.428 1.00 91.69 148 LYS A C 1
ATOM 1173 O O . LYS A 1 148 ? -13.495 7.084 -8.721 1.00 91.69 148 LYS A O 1
ATOM 1178 N N . ALA A 1 149 ? -13.191 5.346 -7.336 1.00 94.38 149 ALA A N 1
ATOM 1179 C CA . ALA A 1 149 ? -14.195 5.745 -6.361 1.00 94.38 149 ALA A CA 1
ATOM 1180 C C . ALA A 1 149 ? -13.760 6.970 -5.541 1.00 94.38 149 ALA A C 1
ATOM 1182 O O . ALA A 1 149 ? -14.615 7.767 -5.181 1.00 94.38 149 ALA A O 1
ATOM 1183 N N . CYS A 1 150 ? -12.454 7.199 -5.344 1.00 93.44 150 CYS A N 1
ATOM 1184 C CA . CYS A 1 150 ? -11.934 8.391 -4.656 1.00 93.44 150 CYS A CA 1
ATOM 1185 C C . CYS A 1 150 ? -12.339 9.738 -5.288 1.00 93.44 150 CYS A C 1
ATOM 1187 O O . CYS A 1 150 ? -12.139 10.772 -4.667 1.00 93.44 150 CYS A O 1
ATOM 1189 N N . SER A 1 151 ? -12.912 9.764 -6.495 1.00 90.88 151 SER A N 1
ATOM 1190 C CA . SER A 1 151 ? -13.425 11.001 -7.097 1.00 90.88 151 SER A CA 1
ATOM 1191 C C . SER A 1 151 ? -14.846 11.373 -6.649 1.00 90.88 151 SER A C 1
ATOM 1193 O O . SER A 1 151 ? -15.381 12.371 -7.121 1.00 90.88 151 SER A O 1
ATOM 1195 N N . ASN A 1 152 ? -15.527 10.538 -5.856 1.00 95.50 152 ASN A N 1
ATOM 1196 C CA . ASN A 1 152 ? -16.906 10.778 -5.431 1.00 95.50 152 ASN A CA 1
ATOM 1197 C C . ASN A 1 152 ? -17.215 10.041 -4.118 1.00 95.50 152 ASN A C 1
ATOM 1199 O O . ASN A 1 152 ? -17.058 8.822 -4.033 1.00 95.50 152 ASN A O 1
ATOM 1203 N N . LYS A 1 153 ? -17.703 10.779 -3.114 1.00 96.44 153 LYS A N 1
ATOM 1204 C CA . LYS A 1 153 ? -17.957 10.257 -1.765 1.00 96.44 153 LYS A CA 1
ATOM 1205 C C . LYS A 1 153 ? -18.871 9.029 -1.766 1.00 96.44 153 LYS A C 1
ATOM 1207 O O . LYS A 1 153 ? -18.513 8.015 -1.177 1.00 96.44 153 LYS A O 1
ATOM 1212 N N . ASP A 1 154 ? -20.003 9.087 -2.460 1.00 96.50 154 ASP A N 1
ATOM 1213 C CA . ASP A 1 154 ? -21.003 8.011 -2.447 1.00 96.50 154 ASP A CA 1
ATOM 1214 C C . ASP A 1 154 ? -20.480 6.745 -3.130 1.00 96.50 154 ASP A C 1
ATOM 1216 O O . ASP A 1 154 ? -20.657 5.634 -2.627 1.00 96.50 154 ASP A O 1
ATOM 1220 N N . ARG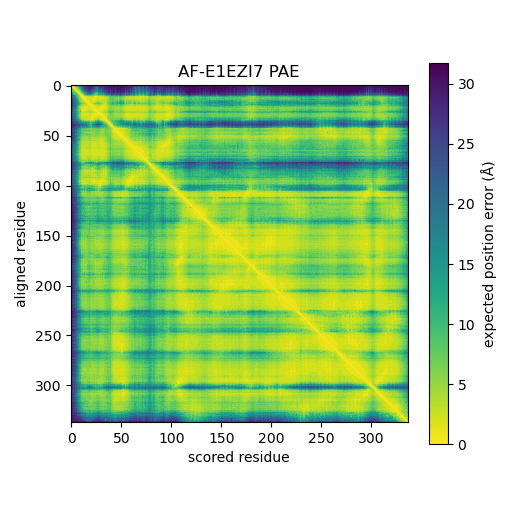 A 1 155 ? -19.748 6.903 -4.242 1.00 96.50 155 ARG A N 1
ATOM 1221 C CA . ARG A 1 155 ? -19.059 5.783 -4.901 1.00 96.50 155 ARG A CA 1
ATOM 1222 C C . ARG A 1 155 ? -18.029 5.141 -3.980 1.00 96.50 155 ARG A C 1
ATOM 1224 O O . ARG A 1 155 ? -17.886 3.918 -3.996 1.00 96.50 155 ARG A O 1
ATOM 1231 N N . LEU A 1 156 ? -17.313 5.942 -3.195 1.00 96.88 156 LEU A N 1
ATOM 1232 C CA . LEU A 1 156 ? -16.329 5.437 -2.248 1.00 96.88 156 LEU A CA 1
ATOM 1233 C C . LEU A 1 156 ? -16.990 4.720 -1.068 1.00 96.88 156 LEU A C 1
ATOM 1235 O O . LEU A 1 156 ? -16.566 3.615 -0.745 1.00 96.88 156 LEU A O 1
ATOM 1239 N N . VAL A 1 157 ? -18.066 5.261 -0.490 1.00 97.19 157 VAL A N 1
ATOM 1240 C CA . VAL A 1 157 ? -18.855 4.575 0.552 1.00 97.19 157 VAL A CA 1
ATOM 1241 C C . VAL A 1 157 ? -19.399 3.240 0.042 1.00 97.19 157 VAL A C 1
ATOM 1243 O O . VAL A 1 157 ? -19.286 2.223 0.728 1.00 97.19 157 VAL A O 1
ATOM 1246 N N . TYR A 1 158 ? -19.938 3.212 -1.178 1.00 96.19 158 TYR A N 1
ATOM 1247 C CA . TYR A 1 158 ? -20.401 1.976 -1.808 1.00 96.19 158 TYR A CA 1
ATOM 1248 C C . TYR A 1 158 ? -19.263 0.959 -1.977 1.00 96.19 158 TYR A C 1
ATOM 1250 O O . TYR A 1 158 ? -19.422 -0.221 -1.651 1.00 96.19 158 TYR A O 1
ATOM 1258 N N . TRP A 1 159 ? -18.092 1.410 -2.442 1.00 96.38 159 TRP A N 1
ATOM 1259 C CA . TRP A 1 159 ? -16.919 0.550 -2.588 1.00 96.38 159 TRP A CA 1
ATOM 1260 C C . TRP A 1 159 ? -16.451 -0.013 -1.238 1.00 96.38 159 TRP A C 1
ATOM 1262 O O . TRP A 1 159 ? -16.196 -1.212 -1.148 1.00 96.38 159 TRP A O 1
ATOM 1272 N N . LEU A 1 160 ? -16.383 0.816 -0.187 1.00 96.69 160 LEU A N 1
ATOM 1273 C CA . LEU A 1 160 ? -15.981 0.406 1.166 1.00 96.69 160 LEU A CA 1
ATOM 1274 C C . LEU A 1 160 ? -16.925 -0.662 1.730 1.00 96.69 160 LEU A C 1
ATOM 1276 O O . LEU A 1 160 ? -16.461 -1.701 2.196 1.00 96.69 160 LEU A O 1
ATOM 1280 N N . ASN A 1 161 ? -18.239 -0.454 1.612 1.00 95.75 161 ASN A N 1
ATOM 1281 C CA . ASN A 1 161 ? -19.242 -1.435 2.027 1.00 95.75 161 ASN A CA 1
ATOM 1282 C C . ASN A 1 161 ? -19.111 -2.751 1.250 1.00 95.75 161 ASN A C 1
ATOM 1284 O O . ASN A 1 161 ? -19.050 -3.824 1.845 1.00 95.75 161 ASN A O 1
ATOM 1288 N N . THR A 1 162 ? -18.971 -2.676 -0.074 1.00 95.06 162 THR A N 1
ATOM 1289 C CA . THR A 1 162 ? -18.788 -3.865 -0.921 1.00 95.06 162 THR A CA 1
ATOM 1290 C C . THR A 1 162 ? -17.514 -4.631 -0.546 1.00 95.06 162 THR A C 1
ATOM 1292 O O . THR A 1 162 ? -17.517 -5.863 -0.468 1.00 95.06 162 THR A O 1
ATOM 1295 N N . ALA A 1 163 ? -16.420 -3.913 -0.270 1.00 93.75 163 ALA A N 1
ATOM 1296 C CA . ALA A 1 163 ? -15.154 -4.494 0.162 1.00 93.75 163 ALA A CA 1
ATOM 1297 C C . ALA A 1 163 ? -15.260 -5.179 1.521 1.00 93.75 163 ALA A C 1
ATOM 1299 O O . ALA A 1 163 ? -14.780 -6.303 1.678 1.00 93.75 163 ALA A O 1
ATOM 1300 N N . TYR A 1 164 ? -15.926 -4.529 2.471 1.00 94.00 164 TYR A N 1
ATOM 1301 C CA . TYR A 1 164 ? -16.187 -5.070 3.795 1.00 94.00 164 TYR A CA 1
ATOM 1302 C C . TYR A 1 164 ? -17.011 -6.363 3.724 1.00 94.00 164 TYR A C 1
ATOM 1304 O O . TYR A 1 164 ? -16.624 -7.379 4.304 1.00 94.00 164 TYR A O 1
ATOM 1312 N N . THR A 1 165 ? -18.076 -6.382 2.918 1.00 92.38 165 THR A N 1
ATOM 1313 C CA . THR A 1 165 ? -18.908 -7.574 2.715 1.00 92.38 165 THR A CA 1
ATOM 1314 C C . THR A 1 165 ? -18.172 -8.708 1.980 1.00 92.38 165 THR A C 1
ATOM 1316 O O . THR A 1 165 ? -18.283 -9.852 2.421 1.00 92.38 165 THR A O 1
ATOM 1319 N N . CYS A 1 166 ? -17.368 -8.454 0.924 1.00 90.56 166 CYS A N 1
ATOM 1320 C CA . CYS A 1 166 ? -16.507 -9.518 0.340 1.00 90.56 166 CYS A CA 1
ATOM 1321 C C . CYS A 1 166 ? -15.472 -10.008 1.371 1.00 90.56 166 CYS A C 1
ATOM 1323 O O . CYS A 1 166 ? -15.148 -11.195 1.385 1.00 90.56 166 CYS A O 1
ATOM 1325 N N . GLY A 1 167 ? -14.982 -9.150 2.271 1.00 86.69 167 GLY A N 1
ATOM 1326 C CA . GLY A 1 167 ? -14.112 -9.560 3.375 1.00 86.69 167 GLY A CA 1
ATOM 1327 C C . GLY A 1 167 ? -14.773 -10.578 4.308 1.00 86.69 167 GLY A C 1
ATOM 1328 O O . GLY A 1 167 ? -14.217 -11.652 4.531 1.00 86.69 167 GLY A O 1
ATOM 1329 N N . ILE A 1 168 ? -15.986 -10.281 4.783 1.00 86.19 168 ILE A N 1
ATOM 1330 C CA . ILE A 1 168 ? -16.757 -11.164 5.675 1.00 86.19 168 ILE A CA 1
ATOM 1331 C C . ILE A 1 168 ? -17.129 -12.480 4.979 1.00 86.19 168 ILE A C 1
ATOM 1333 O O . ILE A 1 168 ? -16.930 -13.553 5.544 1.00 86.19 168 ILE A O 1
ATOM 1337 N N . ASN A 1 169 ? -17.644 -12.408 3.750 1.00 86.69 169 ASN A N 1
ATOM 1338 C CA . ASN A 1 169 ? -18.225 -13.574 3.080 1.00 86.69 169 ASN A CA 1
ATOM 1339 C C . ASN A 1 169 ? -17.181 -14.451 2.384 1.00 86.69 169 ASN A C 1
ATOM 1341 O O . ASN A 1 169 ? -17.334 -15.670 2.328 1.00 86.69 169 ASN A O 1
ATOM 1345 N N . HIS A 1 170 ? -16.131 -13.848 1.819 1.00 84.56 170 HIS A N 1
ATOM 1346 C CA . HIS A 1 170 ? -15.155 -14.541 0.972 1.00 84.56 170 HIS A CA 1
ATOM 1347 C C . HIS A 1 170 ? -13.742 -14.565 1.574 1.00 84.56 170 HIS A C 1
ATOM 1349 O O . HIS A 1 170 ? -12.825 -15.095 0.945 1.00 84.56 170 HIS A O 1
ATOM 1355 N N . GLY A 1 171 ? -13.536 -13.992 2.767 1.00 77.75 171 GLY A N 1
ATOM 1356 C CA . GLY A 1 171 ? -12.223 -13.932 3.418 1.00 77.75 171 GLY A CA 1
ATOM 1357 C C . GLY A 1 171 ? -11.215 -13.044 2.683 1.00 77.75 171 GLY A C 1
ATOM 1358 O O . GLY A 1 171 ? -10.005 -13.244 2.804 1.00 77.75 171 GLY A O 1
ATOM 1359 N N . SER A 1 172 ? -11.693 -12.092 1.877 1.00 81.06 172 SER A N 1
ATOM 1360 C CA . SER A 1 172 ? -10.822 -11.159 1.164 1.00 81.06 172 SER A CA 1
ATOM 1361 C C . SER A 1 172 ? -10.215 -10.112 2.099 1.00 81.06 172 SER A C 1
ATOM 1363 O O . SER A 1 172 ? -10.790 -9.755 3.121 1.00 81.06 172 SER A O 1
ATOM 1365 N N . ASN A 1 173 ? -9.051 -9.582 1.724 1.00 79.81 173 ASN A N 1
ATOM 1366 C CA . ASN A 1 173 ? -8.305 -8.589 2.494 1.00 79.81 173 ASN A CA 1
ATOM 1367 C C . ASN A 1 173 ? -8.204 -7.222 1.798 1.00 79.81 173 ASN A C 1
ATOM 1369 O O . ASN A 1 173 ? -7.302 -6.449 2.111 1.00 79.81 173 ASN A O 1
ATOM 1373 N N . HIS A 1 174 ? -9.103 -6.914 0.853 1.00 85.44 174 HIS A N 1
ATOM 1374 C CA . HIS A 1 174 ? -9.168 -5.576 0.245 1.00 85.44 174 HIS A CA 1
ATOM 1375 C C . HIS A 1 174 ? -9.508 -4.488 1.262 1.00 85.44 174 HIS A C 1
ATOM 1377 O O . HIS A 1 174 ? -9.054 -3.355 1.113 1.00 85.44 174 HIS A O 1
ATOM 1383 N N . LEU A 1 175 ? -10.297 -4.836 2.277 1.00 91.75 175 LEU A N 1
ATOM 1384 C CA . LEU A 1 175 ? -10.606 -3.983 3.408 1.00 91.75 175 LEU A CA 1
ATOM 1385 C C . LEU A 1 175 ? -10.687 -4.851 4.661 1.00 91.75 175 LEU A C 1
ATOM 1387 O O . LEU A 1 175 ? -11.404 -5.849 4.684 1.00 91.75 175 LEU A O 1
ATOM 1391 N N . THR A 1 176 ? -9.957 -4.468 5.701 1.00 89.31 176 THR A N 1
ATOM 1392 C CA . THR A 1 176 ? -10.042 -5.092 7.024 1.00 89.31 176 THR A CA 1
ATOM 1393 C C . THR A 1 176 ? -10.308 -4.026 8.068 1.00 89.31 176 THR A C 1
ATOM 1395 O O . THR A 1 176 ? -9.715 -2.948 8.005 1.00 89.31 176 THR A O 1
ATOM 1398 N N . VAL A 1 177 ? -11.149 -4.344 9.047 1.00 89.88 177 VAL A N 1
ATOM 1399 C CA . VAL A 1 177 ? -11.454 -3.454 10.169 1.00 89.88 177 VAL A CA 1
ATOM 1400 C C . VAL A 1 177 ? -11.057 -4.101 11.487 1.00 89.88 177 VAL A C 1
ATOM 1402 O O . VAL A 1 177 ? -11.129 -5.323 11.638 1.00 89.88 177 VAL A O 1
ATOM 1405 N N . TYR A 1 178 ? -10.652 -3.276 12.444 1.00 86.94 178 TYR A N 1
ATOM 1406 C CA . TYR A 1 178 ? -10.527 -3.682 13.835 1.00 86.94 178 TYR A CA 1
ATOM 1407 C C . TYR A 1 178 ? -11.134 -2.614 14.731 1.00 86.94 178 TYR A C 1
ATOM 1409 O O . TYR A 1 178 ? -10.698 -1.462 14.719 1.00 86.94 178 TYR A O 1
ATOM 1417 N N . ASP A 1 179 ? -12.135 -3.010 15.500 1.00 86.50 179 ASP A N 1
ATOM 1418 C CA . ASP A 1 179 ? -12.771 -2.196 16.519 1.00 86.50 179 ASP A CA 1
ATOM 1419 C C . ASP A 1 179 ? -12.072 -2.442 17.860 1.00 86.50 179 ASP A C 1
ATOM 1421 O O . ASP A 1 179 ? -12.143 -3.530 18.432 1.00 86.50 179 ASP A O 1
ATOM 1425 N N . PHE A 1 180 ? -11.362 -1.433 18.358 1.00 81.12 180 PHE A N 1
ATOM 1426 C CA . PHE A 1 180 ? -10.632 -1.506 19.622 1.00 81.12 180 PHE A CA 1
ATOM 1427 C C . PHE A 1 180 ? -11.535 -1.305 20.841 1.00 81.12 180 PHE A C 1
ATOM 1429 O O . PHE A 1 180 ? -11.148 -1.719 21.938 1.00 81.12 180 PHE A O 1
ATOM 1436 N N . ALA A 1 181 ? -12.709 -0.687 20.673 1.00 79.50 181 ALA A N 1
ATOM 1437 C CA . ALA A 1 181 ? -13.673 -0.487 21.749 1.00 79.50 181 ALA A CA 1
ATOM 1438 C C . ALA A 1 181 ? -14.390 -1.797 22.096 1.00 79.50 181 ALA A C 1
ATOM 1440 O O . ALA A 1 181 ? -14.521 -2.123 23.276 1.00 79.50 181 ALA A O 1
ATOM 1441 N N . PHE A 1 182 ? -14.777 -2.565 21.076 1.00 80.38 182 PHE A N 1
ATOM 1442 C CA . PHE A 1 182 ? -15.439 -3.865 21.236 1.00 80.38 182 PHE A CA 1
ATOM 1443 C C . PHE A 1 182 ? -14.504 -5.063 21.063 1.00 80.38 182 PHE A C 1
ATOM 1445 O O . PHE A 1 182 ? -14.929 -6.203 21.235 1.00 80.38 182 PHE A O 1
ATOM 1452 N N . ASP A 1 183 ? -13.229 -4.809 20.760 1.00 79.25 183 ASP A N 1
ATOM 1453 C CA . ASP A 1 183 ? -12.202 -5.832 20.565 1.00 79.25 183 ASP A CA 1
ATOM 1454 C C . ASP A 1 183 ? -12.608 -6.870 19.502 1.00 79.25 183 ASP A C 1
ATOM 1456 O O . ASP A 1 183 ? -12.482 -8.082 19.691 1.00 79.25 183 ASP A O 1
ATOM 1460 N N . ALA A 1 184 ? -13.132 -6.367 18.380 1.00 82.38 184 ALA A N 1
ATOM 1461 C CA . ALA A 1 184 ? -13.788 -7.145 17.336 1.00 82.38 184 ALA A CA 1
ATOM 1462 C C . ALA A 1 184 ? -13.197 -6.857 15.948 1.00 82.38 184 ALA A C 1
ATOM 1464 O O . ALA A 1 184 ? -12.811 -5.737 15.629 1.00 82.38 184 ALA A O 1
ATOM 1465 N N . SER A 1 185 ? -13.174 -7.867 15.075 1.00 82.69 185 SER A N 1
ATOM 1466 C CA . SER A 1 185 ? -12.739 -7.724 13.673 1.00 82.69 185 SER A CA 1
ATOM 1467 C C . SER A 1 185 ? -13.878 -7.350 12.715 1.00 82.69 185 SER A C 1
ATOM 1469 O O . SER A 1 185 ? -13.772 -7.561 11.509 1.00 82.69 185 SER A O 1
ATOM 1471 N N . THR A 1 186 ? -14.994 -6.873 13.259 1.00 86.75 186 THR A N 1
ATOM 1472 C CA . THR A 1 186 ? -16.212 -6.489 12.540 1.00 86.75 186 THR A CA 1
ATOM 1473 C C . THR A 1 186 ? -16.859 -5.312 13.257 1.00 86.75 186 THR A C 1
ATOM 1475 O O . THR A 1 186 ? -16.845 -5.259 14.484 1.00 86.75 186 THR A O 1
ATOM 1478 N N . LEU A 1 187 ? -17.462 -4.414 12.489 1.00 87.94 187 LEU A N 1
ATOM 1479 C CA . LEU A 1 187 ? -18.290 -3.307 12.951 1.00 87.94 187 LEU A CA 1
ATOM 1480 C C . LEU A 1 187 ? -19.773 -3.699 12.941 1.00 87.94 187 LEU A C 1
ATOM 1482 O O . LEU A 1 187 ? -20.198 -4.522 12.123 1.00 87.94 187 LEU A O 1
ATOM 1486 N N . SER A 1 188 ? -20.563 -3.077 13.819 1.00 86.81 188 SER A N 1
ATOM 1487 C CA . SER A 1 188 ? -22.026 -3.080 13.703 1.00 86.81 188 SER A CA 1
ATOM 1488 C C . SER A 1 188 ? -22.468 -2.290 12.464 1.00 86.81 188 SER A C 1
ATOM 1490 O O . SER A 1 188 ? -21.682 -1.543 11.878 1.00 86.81 188 SER A O 1
ATOM 1492 N N . SER A 1 189 ? -23.730 -2.420 12.049 1.00 84.31 189 SER A N 1
ATOM 1493 C CA . SER A 1 189 ? -24.251 -1.666 10.899 1.00 84.31 189 SER A CA 1
ATOM 1494 C C . SER A 1 189 ? -24.152 -0.150 11.104 1.00 84.31 189 SER A C 1
ATOM 1496 O O . SER A 1 189 ? -23.654 0.551 10.229 1.00 84.31 189 SER A O 1
ATOM 1498 N N . SER A 1 190 ? -24.526 0.349 12.287 1.00 84.38 190 SER A N 1
ATOM 1499 C CA . SER A 1 190 ? -24.458 1.779 12.612 1.00 84.38 190 SER A CA 1
ATOM 1500 C C . SER A 1 190 ? -23.026 2.321 12.627 1.00 84.38 190 SER A C 1
ATOM 1502 O O . SER A 1 190 ? -22.779 3.425 12.146 1.00 84.38 190 SER A O 1
ATOM 1504 N N . GLU A 1 191 ? -22.069 1.545 13.147 1.00 88.00 191 GLU A N 1
ATOM 1505 C CA . GLU A 1 191 ? -20.656 1.941 13.14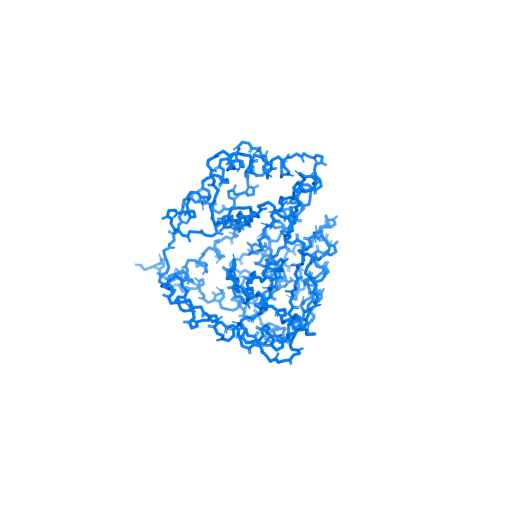3 1.00 88.00 191 GLU A CA 1
ATOM 1506 C C . GLU A 1 191 ? -20.057 1.873 11.738 1.00 88.00 191 GLU A C 1
ATOM 1508 O O . GLU A 1 191 ? -19.219 2.697 11.387 1.00 88.00 191 GLU A O 1
ATOM 1513 N N . THR A 1 192 ? -20.517 0.940 10.905 1.00 90.38 192 THR A N 1
ATOM 1514 C CA . THR A 1 192 ? -20.064 0.808 9.515 1.00 90.38 192 THR A CA 1
ATOM 1515 C C . THR A 1 192 ? -20.368 2.079 8.721 1.00 90.38 192 THR A C 1
ATOM 1517 O O . THR A 1 192 ? -19.458 2.651 8.121 1.00 90.38 192 THR A O 1
ATOM 1520 N N . ASP A 1 193 ? -21.610 2.571 8.774 1.00 88.94 193 ASP A N 1
ATOM 1521 C CA . ASP A 1 193 ? -22.021 3.791 8.066 1.00 88.94 193 ASP A CA 1
ATOM 1522 C C . ASP A 1 193 ? -21.236 5.018 8.542 1.00 88.94 193 ASP A C 1
ATOM 1524 O O . ASP A 1 193 ? -20.733 5.804 7.733 1.00 88.94 193 ASP A O 1
ATOM 1528 N N . LYS A 1 194 ? -21.068 5.152 9.863 1.00 90.19 194 LYS A N 1
ATOM 1529 C CA . LYS A 1 194 ? -20.303 6.242 10.477 1.00 90.19 194 LYS A CA 1
ATOM 1530 C C . LYS A 1 194 ? -18.834 6.212 10.047 1.00 90.19 194 LYS A C 1
ATOM 1532 O O . LYS A 1 194 ? -18.311 7.212 9.550 1.00 90.19 194 LYS A O 1
ATOM 1537 N N . VAL A 1 195 ? -18.166 5.072 10.223 1.00 92.06 195 VAL A N 1
ATOM 1538 C CA . VAL A 1 195 ? -16.733 4.905 9.951 1.00 92.06 195 VAL A CA 1
ATOM 1539 C C . VAL A 1 195 ? -16.451 5.051 8.457 1.00 92.06 195 VAL A C 1
ATOM 1541 O O . VAL A 1 195 ? -15.564 5.812 8.068 1.00 92.06 195 VAL A O 1
ATOM 1544 N N . PHE A 1 196 ? -17.213 4.382 7.590 1.00 94.94 196 PHE A N 1
ATOM 1545 C CA . PHE A 1 196 ? -16.988 4.457 6.144 1.00 94.94 196 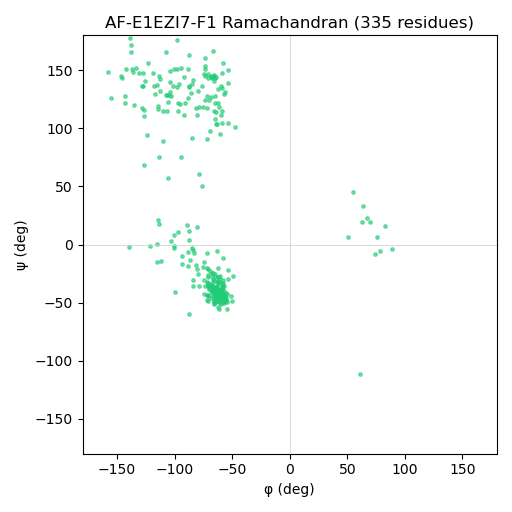PHE A CA 1
ATOM 1546 C C . PHE A 1 196 ? -17.384 5.811 5.564 1.00 94.94 196 PHE A C 1
ATOM 1548 O O . PHE A 1 196 ? -16.687 6.306 4.679 1.00 94.94 196 PHE A O 1
ATOM 1555 N N . GLY A 1 197 ? -18.426 6.456 6.093 1.00 93.75 197 GLY A N 1
ATOM 1556 C CA . GLY A 1 197 ? -18.780 7.827 5.733 1.00 93.75 197 GLY A CA 1
ATOM 1557 C C . GLY A 1 197 ? -17.659 8.821 6.045 1.00 93.75 197 GLY A C 1
ATOM 1558 O O . GLY A 1 197 ? -17.357 9.685 5.219 1.00 93.75 197 GLY A O 1
ATOM 1559 N N . ALA A 1 198 ? -16.998 8.664 7.194 1.00 92.44 198 ALA A N 1
ATOM 1560 C CA . ALA A 1 198 ? -15.868 9.496 7.593 1.00 92.44 198 ALA A CA 1
ATOM 1561 C C . ALA A 1 198 ? -14.602 9.225 6.759 1.00 92.44 198 ALA A C 1
ATOM 1563 O O . ALA A 1 198 ? -13.981 10.179 6.288 1.00 92.44 198 ALA A O 1
ATOM 1564 N N . VAL A 1 199 ? -14.252 7.953 6.497 1.00 94.19 199 VAL A N 1
ATOM 1565 C CA . VAL A 1 199 ? -13.149 7.604 5.574 1.00 94.19 199 VAL A CA 1
ATOM 1566 C C . VAL A 1 199 ? -13.407 8.191 4.187 1.00 94.19 199 VAL A C 1
ATOM 1568 O O . VAL A 1 199 ? -12.514 8.798 3.596 1.00 94.19 199 VAL A O 1
ATOM 1571 N N . ALA A 1 200 ? -14.629 8.042 3.669 1.00 95.38 200 ALA A N 1
ATOM 1572 C CA . ALA A 1 200 ? -14.977 8.562 2.358 1.00 95.38 200 ALA A CA 1
ATOM 1573 C C . ALA A 1 200 ? -14.879 10.089 2.310 1.00 95.38 200 ALA A C 1
ATOM 1575 O O . ALA A 1 200 ? -14.278 10.622 1.385 1.00 95.38 200 ALA A O 1
ATOM 1576 N N . CYS A 1 201 ? -15.384 10.788 3.332 1.00 94.31 201 CYS A N 1
ATOM 1577 C CA . CYS A 1 201 ? -15.265 12.242 3.431 1.00 94.31 201 CYS A CA 1
ATOM 1578 C C . CYS A 1 201 ? -13.798 12.690 3.405 1.00 94.31 201 CYS A C 1
ATOM 1580 O O . CYS A 1 201 ? -13.424 13.508 2.568 1.00 94.31 201 CYS A O 1
ATOM 1582 N N . ALA A 1 202 ? -12.949 12.082 4.239 1.00 93.00 202 ALA A N 1
ATOM 1583 C CA . ALA A 1 202 ? -11.525 12.400 4.310 1.00 93.00 202 ALA A CA 1
ATOM 1584 C C . ALA A 1 202 ? -10.793 12.217 2.967 1.00 93.00 202 ALA A C 1
ATOM 1586 O O . ALA A 1 202 ? -9.854 12.960 2.677 1.00 93.00 202 ALA A O 1
ATOM 1587 N N . LEU A 1 203 ? -11.217 11.237 2.163 1.00 94.25 203 LEU A N 1
ATOM 1588 C 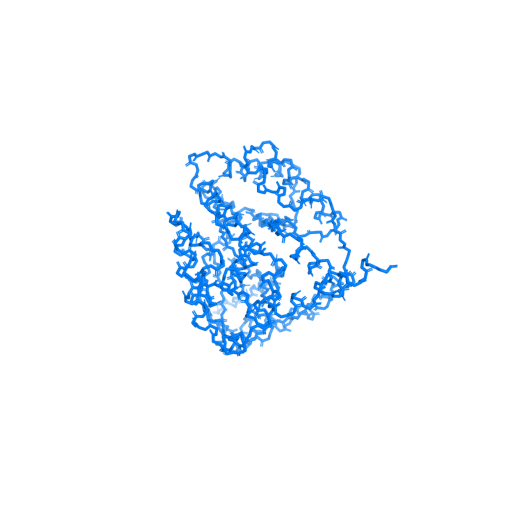CA . LEU A 1 203 ? -10.608 10.886 0.880 1.00 94.25 203 LEU A CA 1
ATOM 1589 C C . LEU A 1 203 ? -11.150 11.660 -0.323 1.00 94.25 203 LEU A C 1
ATOM 1591 O O . LEU A 1 203 ? -10.488 11.653 -1.358 1.00 94.25 203 LEU A O 1
ATOM 1595 N N . THR A 1 204 ? -12.322 12.288 -0.219 1.00 94.44 204 THR A N 1
ATOM 1596 C CA . THR A 1 204 ? -12.948 13.000 -1.348 1.00 94.44 204 THR A CA 1
ATOM 1597 C C . THR A 1 204 ? -13.081 14.503 -1.140 1.00 94.44 204 THR A C 1
ATOM 1599 O O . THR A 1 204 ? -13.348 15.221 -2.096 1.00 94.44 204 THR A O 1
ATOM 1602 N N . GLU A 1 205 ? -12.938 14.997 0.088 1.00 92.06 205 GLU A N 1
ATOM 1603 C CA . GLU A 1 205 ? -12.986 16.430 0.374 1.00 92.06 205 GLU A CA 1
ATOM 1604 C C . GLU A 1 205 ? -11.714 17.120 -0.138 1.00 92.06 205 GLU A C 1
ATOM 1606 O O . GLU A 1 205 ? -10.615 16.825 0.321 1.00 92.06 205 GLU A O 1
ATOM 1611 N N . GLU A 1 206 ? -11.841 18.046 -1.088 1.00 85.75 206 GLU A N 1
ATOM 1612 C CA . GLU A 1 206 ? -10.692 18.670 -1.767 1.00 85.75 206 GLU A CA 1
ATOM 1613 C C . GLU A 1 206 ? -9.772 19.463 -0.823 1.00 85.75 206 GLU A C 1
ATOM 1615 O O . GLU A 1 206 ? -8.558 19.497 -1.027 1.00 85.75 206 GLU A O 1
ATOM 1620 N N . SER A 1 207 ? -10.326 20.053 0.242 1.00 86.06 207 SER A N 1
ATOM 1621 C CA . SER A 1 207 ? -9.579 20.748 1.300 1.00 86.06 207 SER A CA 1
ATOM 1622 C C . SER A 1 207 ? -8.840 19.808 2.256 1.00 86.06 207 SER A C 1
ATOM 1624 O O . SER A 1 207 ? -7.968 20.256 3.004 1.00 86.06 207 SER A O 1
ATOM 1626 N N . SER A 1 208 ? -9.163 18.513 2.256 1.00 88.81 208 SER A N 1
ATOM 1627 C CA . SER A 1 208 ? -8.539 17.535 3.146 1.00 88.81 208 SER A CA 1
ATOM 1628 C C . SER A 1 208 ? -7.102 17.246 2.714 1.00 88.81 208 SER A C 1
ATOM 1630 O O . SER A 1 208 ? -6.834 16.833 1.582 1.00 88.81 208 SER A O 1
ATOM 1632 N N . SER A 1 209 ? -6.157 17.364 3.651 1.00 90.25 209 SER A N 1
ATOM 1633 C CA . SER A 1 209 ? -4.761 16.967 3.424 1.00 90.25 209 SER A CA 1
ATOM 1634 C C . SER A 1 209 ? -4.633 15.492 3.024 1.00 90.25 209 SER A C 1
ATOM 1636 O O . SER A 1 209 ? -3.752 15.144 2.237 1.00 90.25 209 SER A O 1
ATOM 1638 N N . ILE A 1 210 ? -5.543 14.638 3.505 1.00 93.00 210 ILE A N 1
ATOM 1639 C CA . ILE A 1 210 ? -5.613 13.213 3.164 1.00 93.00 210 ILE A CA 1
ATOM 1640 C C . ILE A 1 210 ? -5.960 13.044 1.684 1.00 93.00 210 ILE A C 1
ATOM 1642 O O . ILE A 1 210 ? -5.259 12.328 0.970 1.00 93.00 210 ILE A O 1
ATOM 1646 N N . CYS A 1 211 ? -6.992 13.745 1.206 1.00 94.06 211 CYS A N 1
ATOM 1647 C CA . CYS A 1 211 ? -7.383 13.750 -0.204 1.00 94.06 211 CYS A CA 1
ATOM 1648 C C . CYS A 1 211 ? -6.219 14.207 -1.094 1.00 94.06 211 CYS A C 1
ATOM 1650 O O . CYS A 1 211 ? -5.857 13.512 -2.043 1.00 94.06 211 CYS A O 1
ATOM 1652 N N . ILE A 1 212 ? -5.556 15.314 -0.739 1.00 92.31 212 ILE A N 1
ATOM 1653 C CA . ILE A 1 212 ? -4.406 15.846 -1.487 1.00 92.31 212 ILE A CA 1
ATOM 1654 C C . ILE A 1 212 ? -3.278 14.808 -1.581 1.00 92.31 212 ILE A C 1
ATOM 1656 O O . ILE A 1 212 ? -2.755 14.550 -2.668 1.00 92.31 212 ILE A O 1
ATOM 1660 N N . GLN A 1 213 ? -2.898 14.187 -0.462 1.00 92.19 213 GLN A N 1
ATOM 1661 C CA . GLN A 1 213 ? -1.807 13.212 -0.443 1.00 92.19 213 GLN A CA 1
ATOM 1662 C C . GLN A 1 213 ? -2.170 11.922 -1.192 1.00 92.19 213 GLN A C 1
ATOM 1664 O O . GLN A 1 213 ? -1.353 11.404 -1.955 1.00 92.19 213 GLN A O 1
ATOM 1669 N N . VAL A 1 214 ? -3.398 11.419 -1.058 1.00 92.44 214 VAL A N 1
ATOM 1670 C CA . VAL A 1 214 ? -3.846 10.240 -1.814 1.00 92.44 214 VAL A CA 1
ATOM 1671 C C . VAL A 1 214 ? -3.948 10.546 -3.311 1.00 92.44 214 VAL A C 1
ATOM 1673 O O . VAL A 1 214 ? -3.551 9.714 -4.127 1.00 92.44 214 VAL A O 1
ATOM 1676 N N . CYS A 1 215 ? -4.366 11.753 -3.700 1.00 92.50 215 CYS A N 1
ATOM 1677 C CA . CYS A 1 215 ? -4.314 12.211 -5.089 1.00 92.50 215 CYS A CA 1
ATOM 1678 C C . CYS A 1 215 ? -2.880 12.216 -5.641 1.00 92.50 215 CYS A C 1
ATOM 1680 O O . CYS A 1 215 ? -2.664 11.765 -6.771 1.00 92.50 215 CYS A O 1
ATOM 1682 N N . ARG A 1 216 ? -1.885 12.638 -4.844 1.00 93.94 216 ARG A N 1
ATOM 1683 C CA . ARG A 1 216 ? -0.462 12.527 -5.217 1.00 93.94 216 ARG A CA 1
ATOM 1684 C C . ARG A 1 216 ? -0.049 11.073 -5.417 1.00 93.94 216 ARG A C 1
ATOM 1686 O O . ARG A 1 216 ? 0.494 10.753 -6.469 1.00 93.94 216 ARG A O 1
ATOM 1693 N N . LEU A 1 217 ? -0.380 10.174 -4.487 1.00 93.94 217 LEU A N 1
ATOM 1694 C CA . LEU A 1 217 ? -0.103 8.738 -4.636 1.00 93.94 217 LEU A CA 1
ATOM 1695 C C . LEU A 1 217 ? -0.728 8.162 -5.919 1.00 93.94 217 LEU A C 1
ATOM 1697 O O . LEU A 1 217 ? -0.063 7.443 -6.664 1.00 93.94 217 LEU A O 1
ATOM 1701 N N . ILE A 1 218 ? -1.985 8.509 -6.217 1.00 93.62 218 ILE A N 1
ATOM 1702 C CA . ILE A 1 218 ? -2.673 8.095 -7.450 1.00 93.62 218 ILE A CA 1
ATOM 1703 C C . ILE A 1 218 ? -1.940 8.619 -8.687 1.00 93.62 218 ILE A C 1
ATOM 1705 O O . ILE A 1 218 ? -1.799 7.887 -9.667 1.00 93.62 218 ILE A O 1
ATOM 1709 N N . HIS A 1 219 ? -1.474 9.868 -8.666 1.00 93.12 219 HIS A N 1
ATOM 1710 C CA . HIS A 1 219 ? -0.715 10.444 -9.772 1.00 93.12 219 HIS A CA 1
ATOM 1711 C C . HIS A 1 219 ? 0.615 9.711 -9.987 1.00 93.12 219 HIS A C 1
ATOM 1713 O O . HIS A 1 219 ? 0.898 9.291 -11.108 1.00 93.12 219 HIS A O 1
ATOM 1719 N N . MET A 1 220 ? 1.374 9.458 -8.915 1.00 93.88 220 MET A N 1
ATOM 1720 C CA . MET A 1 220 ? 2.607 8.665 -8.972 1.00 93.88 220 MET A CA 1
ATOM 1721 C C . MET A 1 220 ? 2.345 7.278 -9.576 1.00 93.88 220 MET A C 1
ATOM 1723 O O . MET A 1 220 ? 3.049 6.858 -10.493 1.00 93.88 220 MET A O 1
ATOM 1727 N N . LEU A 1 221 ? 1.296 6.584 -9.114 1.00 93.38 221 LEU A N 1
ATOM 1728 C CA . LEU A 1 221 ? 0.903 5.267 -9.625 1.00 93.38 221 LEU A CA 1
ATOM 1729 C C . LEU A 1 221 ? 0.538 5.300 -11.112 1.00 93.38 221 LEU A C 1
ATOM 1731 O O . LEU A 1 221 ? 0.947 4.403 -11.842 1.00 93.38 221 LEU A O 1
ATOM 1735 N N . LYS A 1 222 ? -0.179 6.328 -11.582 1.00 91.12 222 LYS A N 1
ATOM 1736 C CA . LYS A 1 222 ? -0.504 6.504 -13.010 1.00 91.12 222 LYS A CA 1
ATOM 1737 C C . LYS A 1 222 ? 0.753 6.706 -13.859 1.00 91.12 222 LYS A C 1
ATOM 1739 O O . LYS A 1 222 ? 0.898 6.053 -14.891 1.00 91.12 222 LYS A O 1
ATOM 1744 N N . THR A 1 223 ? 1.668 7.567 -13.417 1.00 90.25 223 THR A N 1
ATOM 1745 C CA . THR A 1 223 ? 2.931 7.827 -14.126 1.00 90.25 223 THR A CA 1
ATOM 1746 C C . THR A 1 223 ? 3.784 6.563 -14.213 1.00 90.25 223 THR A C 1
ATOM 1748 O O . THR A 1 223 ? 4.270 6.201 -15.283 1.00 90.25 223 THR A O 1
ATOM 1751 N N . LEU A 1 224 ? 3.898 5.830 -13.105 1.00 91.38 224 LEU A N 1
ATOM 1752 C CA . LEU A 1 224 ? 4.637 4.573 -13.041 1.00 91.38 224 LEU A CA 1
ATOM 1753 C C . LEU A 1 224 ? 3.971 3.445 -13.849 1.00 91.38 224 LEU A C 1
ATOM 1755 O O . LEU A 1 224 ? 4.668 2.664 -14.499 1.00 91.38 224 LEU A O 1
ATOM 1759 N N . GLN A 1 225 ? 2.636 3.372 -13.860 1.00 88.75 225 GLN A N 1
ATOM 1760 C CA . GLN A 1 225 ? 1.872 2.407 -14.657 1.00 88.75 225 GLN A CA 1
ATOM 1761 C C . GLN A 1 225 ? 2.148 2.579 -16.155 1.00 88.75 225 GLN A C 1
ATOM 1763 O O . GLN A 1 225 ? 2.318 1.583 -16.857 1.00 88.75 225 GLN A O 1
ATOM 1768 N N . TYR A 1 226 ? 2.212 3.821 -16.647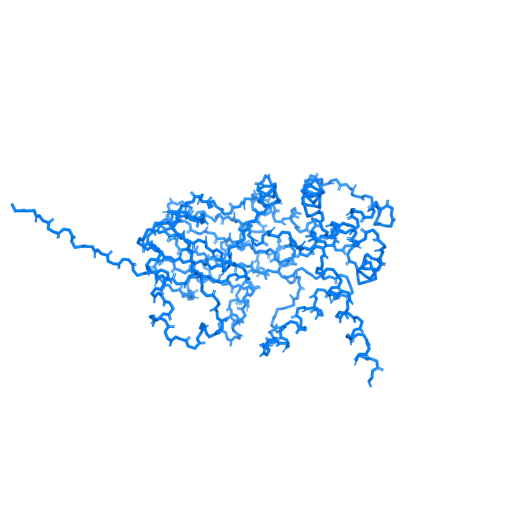 1.00 77.06 226 TYR A N 1
ATOM 1769 C CA . TYR A 1 226 ? 2.483 4.103 -18.061 1.00 77.06 226 TYR A CA 1
ATOM 1770 C C . TYR A 1 226 ? 3.822 3.508 -18.523 1.00 77.06 226 TYR A C 1
ATOM 1772 O O . TYR A 1 226 ? 3.935 2.989 -19.634 1.00 77.06 226 TYR A O 1
ATOM 1780 N N . ALA A 1 227 ? 4.809 3.531 -17.630 1.00 72.25 227 ALA A N 1
ATOM 1781 C CA . ALA A 1 227 ? 6.153 3.021 -17.846 1.00 72.25 227 ALA A CA 1
ATOM 1782 C C . ALA A 1 227 ? 6.320 1.517 -17.543 1.00 72.25 227 ALA A C 1
ATOM 1784 O O . ALA A 1 227 ? 7.323 0.932 -17.935 1.00 72.25 227 ALA A O 1
ATOM 1785 N N . SER A 1 228 ? 5.363 0.866 -16.874 1.00 77.88 228 SER A N 1
ATOM 1786 C CA . SER A 1 228 ? 5.503 -0.518 -16.392 1.00 77.88 228 SER A CA 1
ATOM 1787 C C . SER A 1 228 ? 4.612 -1.488 -17.178 1.00 77.88 228 SER A C 1
ATOM 1789 O O . SER A 1 228 ? 3.472 -1.755 -16.784 1.00 77.88 228 SER A O 1
ATOM 1791 N N . SER A 1 229 ? 5.131 -2.034 -18.283 1.00 80.69 229 SER A N 1
ATOM 1792 C CA . SER A 1 229 ? 4.453 -3.034 -19.127 1.00 80.69 229 SER A CA 1
ATOM 1793 C C . SER A 1 229 ? 5.054 -4.439 -18.972 1.00 80.69 229 SER A C 1
ATOM 1795 O O . SER A 1 229 ? 6.153 -4.589 -18.437 1.00 80.69 229 SER A O 1
ATOM 1797 N N . SER A 1 230 ? 4.346 -5.466 -19.460 1.00 76.81 230 SER A N 1
ATOM 1798 C CA . SER A 1 230 ? 4.872 -6.837 -19.542 1.00 76.81 230 SER A CA 1
ATOM 1799 C C . SER A 1 230 ? 6.136 -6.916 -20.403 1.00 76.81 230 SER A C 1
ATOM 1801 O O . SER A 1 230 ? 7.117 -7.509 -19.973 1.00 76.81 230 SER A O 1
ATOM 1803 N N . THR A 1 231 ? 6.166 -6.259 -21.565 1.00 80.94 231 THR A N 1
ATOM 1804 C CA . THR A 1 231 ? 7.348 -6.215 -22.446 1.00 80.94 231 THR A CA 1
ATOM 1805 C C . THR A 1 231 ? 8.566 -5.638 -21.729 1.00 80.94 231 THR A C 1
ATOM 1807 O O . THR A 1 231 ? 9.608 -6.278 -21.677 1.00 80.94 231 THR A O 1
ATOM 1810 N N . HIS A 1 232 ? 8.403 -4.497 -21.054 1.00 84.62 232 HIS A N 1
ATOM 1811 C CA . HIS A 1 232 ? 9.502 -3.862 -20.320 1.00 84.62 232 HIS A CA 1
ATOM 1812 C C . HIS A 1 232 ? 10.047 -4.749 -19.194 1.00 84.62 232 HIS A C 1
ATOM 1814 O O . HIS A 1 232 ? 11.235 -4.721 -18.884 1.00 84.62 232 HIS A O 1
ATOM 1820 N N . LEU A 1 233 ? 9.175 -5.540 -18.566 1.00 85.69 233 LEU A N 1
ATOM 1821 C CA . LEU A 1 233 ? 9.573 -6.501 -17.547 1.00 85.69 233 LEU A CA 1
ATOM 1822 C C . LEU A 1 233 ? 10.474 -7.599 -18.130 1.00 85.69 233 LEU A C 1
ATOM 1824 O O . LEU A 1 233 ? 11.449 -7.971 -17.479 1.00 85.69 233 LEU A O 1
ATOM 1828 N N . HIS A 1 234 ? 10.168 -8.095 -19.333 1.00 85.44 234 HIS A N 1
ATOM 1829 C CA . HIS A 1 234 ? 11.022 -9.052 -20.039 1.00 85.44 234 HIS A CA 1
ATOM 1830 C C . HIS A 1 234 ? 12.363 -8.428 -20.414 1.00 85.44 234 HIS A C 1
ATOM 1832 O O . HIS A 1 234 ? 13.390 -8.999 -20.054 1.00 85.44 234 HIS A O 1
ATOM 1838 N N . ASP A 1 235 ? 12.348 -7.240 -21.021 1.00 87.50 235 ASP A N 1
ATOM 1839 C CA . ASP A 1 235 ? 13.558 -6.531 -21.452 1.00 87.50 235 ASP A CA 1
ATOM 1840 C C . ASP A 1 235 ? 14.525 -6.316 -20.279 1.00 87.50 235 ASP A C 1
ATOM 1842 O O . ASP A 1 235 ? 15.711 -6.646 -20.360 1.00 87.50 235 ASP A O 1
ATOM 1846 N N . VAL A 1 236 ? 14.000 -5.837 -19.143 1.00 89.25 236 VAL A N 1
ATOM 1847 C CA . VAL A 1 236 ? 14.769 -5.666 -17.903 1.00 89.25 236 VAL A CA 1
ATOM 1848 C C . VAL A 1 236 ? 15.212 -7.017 -17.333 1.00 89.25 236 VAL A C 1
ATOM 1850 O O . VAL A 1 236 ? 16.341 -7.161 -16.889 1.00 89.25 236 VAL A O 1
ATOM 1853 N N . ALA A 1 237 ? 14.378 -8.055 -17.331 1.00 87.50 237 ALA A N 1
ATOM 1854 C CA . ALA A 1 237 ? 14.789 -9.347 -16.775 1.00 87.50 237 ALA A CA 1
ATOM 1855 C C . ALA A 1 237 ? 15.902 -10.047 -17.587 1.00 87.50 237 ALA A C 1
ATOM 1857 O O . ALA A 1 237 ? 16.638 -10.860 -17.010 1.00 87.50 237 ALA A O 1
ATOM 1858 N N . SER A 1 238 ? 15.996 -9.769 -18.894 1.00 87.06 238 SER A N 1
ATOM 1859 C CA . SER A 1 238 ? 16.967 -10.370 -19.819 1.00 87.06 238 SER A CA 1
ATOM 1860 C C . SER A 1 238 ? 18.262 -9.580 -20.012 1.00 87.06 238 SER A C 1
ATOM 1862 O O . SER A 1 238 ? 19.229 -10.149 -20.509 1.00 87.06 238 SER A O 1
ATOM 1864 N N . ALA A 1 239 ? 18.298 -8.298 -19.643 1.00 88.19 239 ALA A N 1
ATOM 1865 C CA . ALA A 1 239 ? 19.482 -7.458 -19.810 1.00 88.19 239 ALA A CA 1
ATOM 1866 C C . ALA A 1 239 ? 20.650 -7.902 -18.912 1.00 88.19 239 ALA A C 1
ATOM 1868 O O . ALA A 1 239 ? 20.456 -8.319 -17.767 1.00 88.19 239 ALA A O 1
ATOM 1869 N N . GLU A 1 240 ? 21.877 -7.785 -19.419 1.00 86.69 240 GLU A N 1
ATOM 1870 C CA . GLU A 1 240 ? 23.098 -8.206 -18.720 1.00 86.69 240 GLU A CA 1
ATOM 1871 C C . GLU A 1 240 ? 23.292 -7.424 -17.410 1.00 86.69 240 GLU A C 1
ATOM 1873 O O . GLU A 1 240 ? 23.571 -7.998 -16.352 1.00 86.69 240 GLU A O 1
ATOM 1878 N N . GLU A 1 241 ? 23.011 -6.120 -17.442 1.00 87.62 241 GLU A N 1
ATOM 1879 C CA . GLU A 1 241 ? 23.102 -5.204 -16.306 1.00 87.62 241 GLU A CA 1
ATOM 1880 C C . GLU A 1 241 ? 22.152 -5.579 -15.158 1.00 87.62 241 GLU A C 1
ATOM 1882 O O . GLU A 1 241 ? 22.382 -5.193 -14.007 1.00 87.62 241 GLU A O 1
ATOM 1887 N N . TYR A 1 242 ? 21.101 -6.365 -15.430 1.00 85.31 242 TYR A N 1
ATOM 1888 C CA . TYR A 1 242 ? 20.210 -6.891 -14.398 1.00 85.31 242 TYR A CA 1
ATOM 1889 C C . TYR A 1 242 ? 20.964 -7.714 -13.354 1.00 85.31 242 TYR A C 1
ATOM 1891 O O . TYR A 1 242 ? 20.733 -7.544 -12.159 1.00 85.31 242 TYR A O 1
ATOM 1899 N N . ALA A 1 243 ? 21.849 -8.615 -13.796 1.00 83.12 243 ALA A N 1
ATOM 1900 C CA . ALA A 1 243 ? 22.557 -9.533 -12.906 1.00 83.12 243 ALA A CA 1
ATOM 1901 C C . ALA A 1 243 ? 23.526 -8.789 -11.978 1.00 83.12 243 ALA A C 1
ATOM 1903 O O . ALA A 1 243 ? 23.721 -9.183 -10.829 1.00 83.12 243 ALA A O 1
ATOM 1904 N N . TYR A 1 244 ? 24.099 -7.688 -12.468 1.00 82.62 244 TYR A N 1
ATOM 1905 C CA . TYR A 1 244 ? 24.931 -6.803 -11.664 1.00 82.62 244 TYR A CA 1
ATOM 1906 C C . TYR A 1 244 ? 24.094 -6.020 -10.642 1.00 82.62 244 TYR A C 1
ATOM 1908 O O . TYR A 1 244 ? 24.413 -5.998 -9.452 1.00 82.62 244 TYR A O 1
ATOM 1916 N N . LEU A 1 245 ? 22.994 -5.401 -11.086 1.00 81.31 245 LEU A N 1
ATOM 1917 C CA . LEU A 1 245 ? 22.156 -4.573 -10.219 1.00 81.31 245 LEU A CA 1
ATOM 1918 C C . LEU A 1 245 ? 21.352 -5.377 -9.198 1.00 81.31 245 LEU A C 1
ATOM 1920 O O . LEU A 1 245 ? 21.050 -4.833 -8.137 1.00 81.31 245 LEU A O 1
ATOM 1924 N N . SER A 1 246 ? 21.027 -6.647 -9.463 1.00 74.56 246 SER A N 1
ATOM 1925 C CA . SER A 1 246 ? 20.184 -7.434 -8.558 1.00 74.56 246 SER A CA 1
ATOM 1926 C C . SER A 1 246 ? 20.761 -7.522 -7.147 1.00 74.56 246 SER A C 1
ATOM 1928 O O . SER A 1 246 ? 20.037 -7.381 -6.168 1.00 74.56 246 SER A O 1
ATOM 1930 N N . ASN A 1 247 ? 22.087 -7.601 -7.044 1.00 76.69 247 ASN A N 1
ATOM 1931 C CA . ASN A 1 247 ? 22.789 -7.684 -5.767 1.00 76.69 247 ASN A CA 1
ATOM 1932 C C . ASN A 1 247 ? 23.060 -6.310 -5.116 1.00 76.69 247 ASN A C 1
ATOM 1934 O O . ASN A 1 247 ? 23.586 -6.254 -4.006 1.00 76.69 247 ASN A O 1
ATOM 1938 N N . ASN A 1 248 ? 22.707 -5.193 -5.767 1.00 84.56 248 ASN A N 1
ATOM 1939 C CA . ASN A 1 248 ? 22.991 -3.832 -5.298 1.00 84.56 248 ASN A CA 1
ATOM 1940 C C . ASN A 1 248 ? 21.738 -3.123 -4.754 1.00 84.56 248 ASN A C 1
ATOM 1942 O O . ASN A 1 248 ? 21.338 -2.043 -5.205 1.00 84.56 248 ASN A O 1
ATOM 1946 N N . TYR A 1 249 ? 21.108 -3.738 -3.750 1.00 82.06 249 TYR A N 1
ATOM 1947 C CA . TYR A 1 249 ? 19.856 -3.242 -3.173 1.00 82.06 249 TYR A CA 1
ATOM 1948 C C . TYR A 1 249 ? 19.969 -1.817 -2.614 1.00 82.06 249 TYR A C 1
ATOM 1950 O O . TYR A 1 249 ? 19.051 -1.020 -2.791 1.00 82.06 249 TYR A O 1
ATOM 1958 N N . ARG A 1 250 ? 21.099 -1.455 -1.991 1.00 85.44 250 ARG A N 1
ATOM 1959 C CA . ARG A 1 250 ? 21.298 -0.117 -1.408 1.00 85.44 250 ARG A CA 1
ATOM 1960 C C . ARG A 1 250 ? 21.238 0.986 -2.467 1.00 85.44 250 ARG A C 1
ATOM 1962 O O . ARG A 1 250 ? 20.555 1.989 -2.261 1.00 85.44 250 ARG A O 1
ATOM 1969 N N . ALA A 1 251 ? 21.915 0.805 -3.604 1.00 87.69 251 ALA A N 1
ATOM 1970 C CA . ALA A 1 251 ? 21.873 1.778 -4.693 1.00 87.69 251 ALA A CA 1
ATOM 1971 C C . ALA A 1 251 ? 20.463 1.877 -5.295 1.00 87.69 251 ALA A C 1
ATOM 1973 O O . ALA A 1 251 ? 19.962 2.983 -5.502 1.00 87.69 251 ALA A O 1
ATOM 1974 N N . ILE A 1 252 ? 19.801 0.734 -5.518 1.00 90.19 252 ILE A N 1
ATOM 1975 C CA . ILE A 1 252 ? 18.418 0.674 -6.017 1.00 90.19 252 ILE A CA 1
ATOM 1976 C C . ILE A 1 252 ? 17.465 1.407 -5.066 1.00 90.19 252 ILE A C 1
ATOM 1978 O O . ILE A 1 252 ? 16.680 2.237 -5.510 1.00 90.19 252 ILE A O 1
ATOM 1982 N N . SER A 1 253 ? 17.562 1.135 -3.765 1.00 89.69 253 SER A N 1
ATOM 1983 C CA . SER A 1 253 ? 16.759 1.745 -2.702 1.00 89.69 253 SER A CA 1
ATOM 1984 C C . SER A 1 253 ? 16.923 3.267 -2.667 1.00 89.69 253 SER A C 1
ATOM 1986 O O . SER A 1 253 ? 15.938 4.006 -2.708 1.00 89.69 253 SER A O 1
ATOM 1988 N N . HIS A 1 254 ? 18.167 3.750 -2.701 1.00 90.62 254 HIS A N 1
ATOM 1989 C CA . HIS A 1 254 ? 18.461 5.180 -2.748 1.00 90.62 254 HIS A CA 1
ATOM 1990 C C . HIS A 1 254 ? 17.898 5.844 -4.013 1.00 90.62 254 HIS A C 1
ATOM 1992 O O . HIS A 1 254 ? 17.266 6.898 -3.943 1.00 90.62 254 HIS A O 1
ATOM 1998 N N . ARG A 1 255 ? 18.073 5.217 -5.182 1.00 92.94 255 ARG A N 1
ATOM 1999 C CA . ARG A 1 255 ? 17.548 5.756 -6.442 1.00 92.94 255 ARG A CA 1
ATOM 2000 C C . ARG A 1 255 ? 16.018 5.732 -6.491 1.00 92.94 255 ARG A C 1
ATOM 2002 O O . ARG A 1 255 ? 15.411 6.673 -6.998 1.00 92.94 255 ARG A O 1
ATOM 2009 N N . ALA A 1 256 ? 15.396 4.703 -5.918 1.00 93.81 256 ALA A N 1
ATOM 2010 C CA . ALA A 1 256 ? 13.950 4.602 -5.758 1.00 93.81 256 ALA A CA 1
ATOM 2011 C C . ALA A 1 256 ? 13.392 5.741 -4.901 1.00 93.81 256 ALA A C 1
ATOM 2013 O O . ALA A 1 256 ? 12.400 6.352 -5.291 1.00 93.81 256 ALA A O 1
ATOM 2014 N N . ALA A 1 257 ? 14.057 6.080 -3.794 1.00 93.19 257 ALA A N 1
ATOM 2015 C CA . ALA A 1 257 ? 13.693 7.236 -2.980 1.00 93.19 257 ALA A CA 1
ATOM 2016 C C . ALA A 1 257 ? 13.770 8.547 -3.783 1.00 93.19 257 ALA A C 1
ATOM 2018 O O . ALA A 1 257 ? 12.817 9.319 -3.786 1.00 93.19 257 ALA A O 1
ATOM 2019 N N . GLN A 1 258 ? 14.853 8.768 -4.537 1.00 93.50 258 GLN A N 1
ATOM 2020 C CA . GLN A 1 258 ? 14.999 9.968 -5.372 1.00 93.50 258 GLN A CA 1
ATOM 2021 C C . GLN A 1 258 ? 13.882 10.102 -6.414 1.00 93.50 258 GLN A C 1
ATOM 2023 O O . GLN A 1 258 ? 13.270 11.162 -6.526 1.00 93.50 258 GLN A O 1
ATOM 2028 N N . ILE A 1 259 ? 13.592 9.031 -7.162 1.00 93.94 259 ILE A N 1
ATOM 2029 C CA . ILE A 1 259 ? 12.525 9.040 -8.173 1.00 93.94 259 ILE A CA 1
ATOM 2030 C C . ILE A 1 259 ? 11.153 9.235 -7.514 1.00 93.94 259 ILE A C 1
ATOM 2032 O O . ILE A 1 259 ? 10.322 9.969 -8.047 1.00 93.94 259 ILE A O 1
ATOM 2036 N N . ALA A 1 260 ? 10.906 8.627 -6.349 1.00 94.62 260 ALA A N 1
ATOM 2037 C CA . ALA A 1 260 ? 9.666 8.829 -5.606 1.00 94.62 260 ALA A CA 1
ATOM 2038 C C . ALA A 1 260 ? 9.482 10.297 -5.187 1.00 94.62 260 ALA A C 1
ATOM 2040 O O . ALA A 1 260 ? 8.393 10.836 -5.376 1.00 94.62 260 ALA A O 1
ATOM 2041 N N . THR A 1 261 ? 10.536 10.961 -4.703 1.00 94.19 261 THR A N 1
ATOM 2042 C CA . THR A 1 261 ? 10.504 12.390 -4.352 1.00 94.19 261 THR A CA 1
ATOM 2043 C C . THR A 1 261 ? 10.202 13.270 -5.565 1.00 94.19 261 THR A C 1
ATOM 2045 O O . THR A 1 261 ? 9.329 14.131 -5.482 1.00 94.19 261 THR A O 1
ATOM 2048 N N . GLN A 1 262 ? 10.856 13.021 -6.705 1.00 93.56 262 GLN A N 1
ATOM 2049 C CA . GLN A 1 262 ? 10.600 13.752 -7.957 1.00 93.56 262 GLN A CA 1
ATOM 2050 C C . GLN A 1 262 ? 9.139 13.605 -8.402 1.00 93.56 262 GLN A C 1
ATOM 2052 O O . GLN A 1 262 ? 8.445 14.588 -8.660 1.00 93.56 262 GLN A O 1
ATOM 2057 N N . LEU A 1 263 ? 8.634 12.368 -8.420 1.00 93.62 263 LEU A N 1
ATOM 2058 C CA . LEU A 1 263 ? 7.242 12.078 -8.765 1.00 93.62 263 LEU A CA 1
ATOM 2059 C C . LEU A 1 263 ? 6.248 12.736 -7.809 1.00 93.62 263 LEU A C 1
ATOM 2061 O O . LEU A 1 263 ? 5.214 13.238 -8.245 1.00 93.62 263 LEU A O 1
ATOM 2065 N N . TYR A 1 264 ? 6.551 12.728 -6.514 1.00 93.62 264 TYR A N 1
ATOM 2066 C CA . TYR A 1 264 ? 5.708 13.338 -5.494 1.00 93.62 264 TYR A CA 1
ATOM 2067 C C . TYR A 1 264 ? 5.641 14.865 -5.636 1.00 93.62 264 TYR A C 1
ATOM 2069 O O . TYR A 1 264 ? 4.581 15.456 -5.427 1.00 93.62 264 TYR A O 1
ATOM 2077 N N . ALA A 1 265 ? 6.747 15.495 -6.045 1.00 91.50 265 ALA A N 1
ATOM 2078 C CA . ALA A 1 265 ? 6.816 16.917 -6.377 1.00 91.50 265 ALA A CA 1
ATOM 2079 C C . ALA A 1 265 ? 6.112 17.276 -7.704 1.00 91.50 265 ALA A C 1
ATOM 2081 O O . ALA A 1 265 ? 5.955 18.456 -8.014 1.00 91.50 265 ALA A O 1
ATOM 2082 N N . GLY A 1 266 ? 5.653 16.282 -8.475 1.00 88.50 266 GLY A N 1
ATOM 2083 C CA . GLY A 1 266 ? 4.997 16.481 -9.769 1.00 88.50 266 GLY A CA 1
ATOM 2084 C C . GLY A 1 266 ? 5.969 16.670 -10.936 1.00 88.50 266 GLY A C 1
ATOM 2085 O O . GLY A 1 266 ? 5.562 17.139 -12.001 1.00 88.50 266 GLY A O 1
ATOM 2086 N N . GLU A 1 267 ? 7.246 16.317 -10.763 1.00 89.25 267 GLU A N 1
ATOM 2087 C CA . GLU A 1 267 ? 8.228 16.391 -11.840 1.00 89.25 267 GLU A CA 1
ATOM 2088 C C . GLU A 1 267 ? 7.901 15.394 -12.958 1.00 89.25 267 GLU A C 1
ATOM 2090 O O . GLU A 1 267 ? 7.502 14.246 -12.730 1.00 89.25 267 GLU A O 1
ATOM 2095 N N . LYS A 1 268 ? 8.096 15.835 -14.206 1.00 82.06 268 LYS A N 1
ATOM 2096 C CA . LYS A 1 268 ? 7.954 14.963 -15.370 1.00 82.06 268 LYS A CA 1
ATOM 2097 C C . LYS A 1 268 ? 9.198 14.108 -15.513 1.00 82.06 268 LYS A C 1
ATOM 2099 O O . LYS A 1 26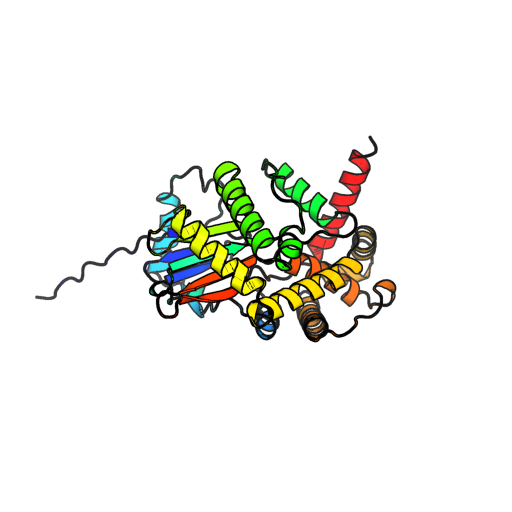8 ? 10.286 14.607 -15.787 1.00 82.06 268 LYS A O 1
ATOM 2104 N N . LEU A 1 269 ? 8.996 12.808 -15.410 1.00 78.00 269 LEU A N 1
ATOM 2105 C CA . LEU A 1 269 ? 10.029 11.841 -15.711 1.00 78.00 269 LEU A CA 1
ATOM 2106 C C . LEU A 1 269 ? 10.261 11.712 -17.229 1.00 78.00 269 LEU A C 1
ATOM 2108 O O . LEU A 1 269 ? 9.305 11.840 -18.004 1.00 78.00 269 LEU A O 1
ATOM 2112 N N . PRO A 1 270 ? 11.504 11.449 -17.680 1.00 83.69 270 PRO A N 1
ATOM 2113 C CA . PRO A 1 270 ? 11.779 11.170 -19.085 1.00 83.69 270 PRO A CA 1
ATOM 2114 C C . PRO A 1 270 ? 10.971 9.968 -19.609 1.00 83.69 270 PRO A C 1
ATOM 2116 O O . PRO A 1 270 ? 10.603 9.084 -18.831 1.00 83.69 270 PRO A O 1
ATOM 2119 N N . PRO A 1 271 ? 10.722 9.882 -20.931 1.00 84.31 271 PRO A N 1
ATOM 2120 C CA . PRO A 1 271 ? 10.119 8.696 -21.536 1.00 84.31 271 PRO A CA 1
ATOM 2121 C C . PRO A 1 271 ? 10.895 7.424 -21.177 1.00 84.31 271 PRO A C 1
ATOM 2123 O O . PRO A 1 271 ? 12.126 7.441 -21.212 1.00 84.31 271 PRO A O 1
ATOM 2126 N N . TYR A 1 272 ? 10.181 6.329 -20.891 1.00 84.38 272 TYR A N 1
ATOM 2127 C CA . TYR A 1 272 ? 10.770 5.087 -20.372 1.00 84.38 272 TYR A CA 1
ATOM 2128 C C . TYR A 1 272 ? 11.959 4.586 -21.199 1.00 84.38 272 TYR A C 1
ATOM 2130 O O . TYR A 1 272 ? 13.007 4.272 -20.643 1.00 84.38 272 TYR A O 1
ATOM 2138 N N . ASP A 1 273 ? 11.841 4.594 -22.526 1.00 85.31 273 ASP A N 1
ATOM 2139 C CA . ASP A 1 273 ? 12.880 4.083 -23.427 1.00 85.31 273 ASP A CA 1
ATOM 2140 C C . ASP A 1 273 ? 14.203 4.847 -23.317 1.00 85.31 273 ASP A C 1
ATOM 2142 O O . ASP A 1 273 ? 15.268 4.261 -23.519 1.00 85.31 273 ASP A O 1
ATOM 2146 N N . LYS A 1 274 ? 14.136 6.128 -22.927 1.00 87.50 274 LYS A N 1
ATOM 2147 C CA . LYS A 1 274 ? 15.285 7.025 -22.738 1.00 87.50 274 LYS A CA 1
ATOM 2148 C C . LYS A 1 274 ? 15.884 6.958 -21.335 1.00 87.50 274 LYS A C 1
ATOM 2150 O O . LYS A 1 274 ? 16.891 7.615 -21.080 1.00 87.50 274 LYS A O 1
ATOM 2155 N N . LEU A 1 275 ? 15.262 6.226 -20.412 1.00 88.56 275 LEU A N 1
ATOM 2156 C CA . LEU A 1 275 ? 15.774 6.106 -19.056 1.00 88.56 275 LEU A CA 1
ATOM 2157 C C . LEU A 1 275 ? 17.044 5.247 -19.030 1.00 88.56 275 LEU A C 1
ATOM 2159 O O . LEU A 1 275 ? 17.108 4.226 -19.726 1.00 88.56 275 LEU A O 1
ATOM 2163 N N . PRO A 1 276 ? 18.023 5.597 -18.178 1.00 90.00 276 PRO A N 1
ATOM 2164 C CA . PRO A 1 276 ? 19.094 4.683 -17.823 1.00 90.00 276 PRO A CA 1
ATOM 2165 C C . PRO A 1 276 ? 18.528 3.355 -17.318 1.00 90.00 276 PRO A C 1
ATOM 2167 O O . PRO A 1 276 ? 17.461 3.304 -16.702 1.00 90.00 276 PRO A O 1
ATOM 2170 N N . TYR A 1 277 ? 19.270 2.275 -17.533 1.00 89.62 277 TYR A N 1
ATOM 2171 C CA . TYR A 1 277 ? 18.821 0.930 -17.187 1.00 89.62 277 TYR A CA 1
ATOM 2172 C C . TYR A 1 277 ? 18.403 0.777 -15.709 1.00 89.62 277 TYR A C 1
ATOM 2174 O O . TYR A 1 277 ? 17.360 0.200 -15.398 1.00 89.62 277 TYR A O 1
ATOM 2182 N N . MET A 1 278 ? 19.168 1.367 -14.786 1.00 91.50 278 MET A N 1
ATOM 2183 C CA . MET A 1 278 ? 18.840 1.368 -13.357 1.00 91.50 278 MET A CA 1
ATOM 2184 C C . MET A 1 278 ? 17.473 2.008 -13.070 1.00 91.50 278 MET A C 1
ATOM 2186 O O . MET A 1 278 ? 16.705 1.485 -12.265 1.00 91.50 278 MET A O 1
ATOM 2190 N N . ASP A 1 279 ? 17.141 3.101 -13.755 1.00 92.19 279 ASP A N 1
ATOM 2191 C CA . ASP A 1 279 ? 15.868 3.799 -13.579 1.00 92.19 279 ASP A CA 1
ATOM 2192 C C . ASP A 1 279 ? 14.711 2.966 -14.138 1.00 92.19 279 ASP A C 1
ATOM 2194 O O . ASP A 1 279 ? 13.667 2.860 -13.496 1.00 92.19 279 ASP A O 1
ATOM 2198 N N . LYS A 1 280 ? 14.917 2.285 -15.273 1.00 91.75 280 LYS A N 1
ATOM 2199 C CA . LYS A 1 280 ? 13.941 1.336 -15.835 1.00 91.75 280 LYS A CA 1
ATOM 2200 C C . LYS A 1 280 ? 13.555 0.250 -14.828 1.00 91.75 280 LYS A C 1
ATOM 2202 O O . LYS A 1 280 ? 12.364 -0.014 -14.641 1.00 91.75 280 LYS A O 1
ATOM 2207 N N . LEU A 1 281 ? 14.544 -0.339 -14.151 1.00 91.62 281 LEU A N 1
ATOM 2208 C CA . LEU A 1 281 ? 14.330 -1.317 -13.081 1.00 91.62 281 LEU A CA 1
ATOM 2209 C C . LEU A 1 281 ? 13.602 -0.687 -11.885 1.00 91.62 281 LEU A C 1
ATOM 2211 O O . LEU A 1 281 ? 12.595 -1.221 -11.415 1.00 91.62 281 LEU A O 1
ATOM 2215 N N . VAL A 1 282 ? 14.077 0.466 -11.409 1.00 92.69 282 VAL A N 1
ATOM 2216 C CA . VAL A 1 282 ? 13.503 1.167 -10.253 1.00 92.69 282 VAL A CA 1
ATOM 2217 C C . VAL A 1 282 ? 12.031 1.521 -10.471 1.00 92.69 282 VAL A C 1
ATOM 2219 O O . VAL A 1 282 ? 11.246 1.382 -9.538 1.00 92.69 282 VAL A O 1
ATOM 2222 N N . TYR A 1 283 ? 11.613 1.900 -11.681 1.00 92.00 283 TYR A N 1
ATOM 2223 C CA . TYR A 1 283 ? 10.207 2.217 -11.965 1.00 92.00 283 TYR A CA 1
ATOM 2224 C C . TYR A 1 283 ? 9.294 1.014 -11.756 1.00 92.00 283 TYR A C 1
ATOM 2226 O O . TYR A 1 283 ? 8.248 1.142 -11.121 1.00 92.00 283 TYR A O 1
ATOM 2234 N N . ILE A 1 284 ? 9.705 -0.160 -12.241 1.00 91.50 284 ILE A N 1
ATOM 2235 C CA . ILE A 1 284 ? 8.945 -1.404 -12.080 1.00 91.50 284 ILE A CA 1
ATOM 2236 C C . ILE A 1 284 ? 8.834 -1.756 -10.589 1.00 91.50 284 ILE A C 1
ATOM 2238 O O . ILE A 1 284 ? 7.750 -2.093 -10.098 1.00 91.50 284 ILE A O 1
ATOM 2242 N N . LEU A 1 285 ? 9.943 -1.644 -9.848 1.00 91.88 285 LEU A N 1
ATOM 2243 C CA . LEU A 1 285 ? 9.985 -1.944 -8.415 1.00 91.88 285 LEU A CA 1
ATOM 2244 C C . LEU A 1 285 ? 9.144 -0.958 -7.594 1.00 91.88 285 LEU A C 1
ATOM 2246 O O . LEU A 1 285 ? 8.374 -1.391 -6.731 1.00 91.88 285 LEU A O 1
ATOM 2250 N N . LEU A 1 286 ? 9.236 0.342 -7.883 1.00 93.06 286 LEU A N 1
ATOM 2251 C CA . LEU A 1 286 ? 8.421 1.387 -7.263 1.00 93.06 286 LEU A CA 1
ATOM 2252 C C . LEU A 1 286 ? 6.939 1.174 -7.552 1.00 93.06 286 LEU A C 1
ATOM 2254 O O . LEU A 1 286 ? 6.139 1.158 -6.617 1.00 93.06 286 LEU A O 1
ATOM 2258 N N . PHE A 1 287 ? 6.572 0.943 -8.816 1.00 92.62 287 PHE A N 1
ATOM 2259 C CA . PHE A 1 287 ? 5.184 0.705 -9.202 1.00 92.62 287 PHE A CA 1
ATOM 2260 C C . PHE A 1 287 ? 4.591 -0.469 -8.429 1.00 92.62 287 PHE A C 1
ATOM 2262 O O . PHE A 1 287 ? 3.524 -0.350 -7.825 1.00 92.62 287 PHE A O 1
ATOM 2269 N N . LYS A 1 288 ? 5.308 -1.599 -8.389 1.00 90.06 288 LYS A N 1
ATOM 2270 C CA . LYS A 1 288 ? 4.849 -2.782 -7.662 1.00 90.06 288 LYS A CA 1
ATOM 2271 C C . LYS A 1 288 ? 4.749 -2.532 -6.161 1.00 90.06 288 LYS A C 1
ATOM 2273 O O . LYS A 1 288 ? 3.823 -3.040 -5.533 1.00 90.06 288 LYS A O 1
ATOM 2278 N N . THR A 1 289 ? 5.706 -1.805 -5.589 1.00 90.31 289 THR A N 1
ATOM 2279 C CA . THR A 1 289 ? 5.749 -1.505 -4.153 1.00 90.31 289 THR A CA 1
ATOM 2280 C C . THR A 1 289 ? 4.574 -0.625 -3.750 1.00 90.31 289 THR A C 1
ATOM 2282 O O . THR A 1 289 ? 3.823 -1.008 -2.861 1.00 90.31 289 THR A O 1
ATOM 2285 N N . LEU A 1 290 ? 4.350 0.485 -4.457 1.00 91.38 290 LEU A N 1
ATOM 2286 C CA . LEU A 1 290 ? 3.252 1.410 -4.173 1.00 91.38 290 LEU A CA 1
ATOM 2287 C C . LEU A 1 290 ? 1.875 0.803 -4.485 1.00 91.38 290 LEU A C 1
ATOM 2289 O O . LEU A 1 290 ? 0.921 1.070 -3.765 1.00 91.38 290 LEU A O 1
ATOM 2293 N N . SER A 1 291 ? 1.762 -0.043 -5.515 1.00 89.44 291 SER A N 1
ATOM 2294 C CA . SER A 1 291 ? 0.512 -0.753 -5.851 1.00 89.44 291 SER A CA 1
ATOM 2295 C C . SER A 1 291 ? 0.145 -1.850 -4.835 1.00 89.44 291 SER A C 1
ATOM 2297 O O . SER A 1 291 ? -1.011 -2.260 -4.752 1.00 89.44 291 SER A O 1
ATOM 2299 N N . ASP A 1 292 ? 1.118 -2.342 -4.057 1.00 85.62 292 ASP A N 1
ATOM 2300 C CA . ASP A 1 292 ? 0.887 -3.288 -2.954 1.00 85.62 292 ASP A CA 1
ATOM 2301 C C . ASP A 1 292 ? 0.713 -2.611 -1.590 1.00 85.62 292 ASP A C 1
ATOM 2303 O O . ASP A 1 292 ? 0.384 -3.313 -0.628 1.00 85.62 292 ASP A O 1
ATOM 2307 N N . ALA A 1 293 ? 0.988 -1.308 -1.499 1.00 88.62 293 ALA A N 1
ATOM 2308 C CA . ALA A 1 293 ? 0.942 -0.566 -0.251 1.00 88.62 293 ALA A CA 1
ATOM 2309 C C . ALA A 1 293 ? -0.492 -0.500 0.286 1.00 88.62 293 ALA A C 1
ATOM 2311 O O . ALA A 1 293 ? -1.462 -0.415 -0.472 1.00 88.62 293 ALA A O 1
ATOM 2312 N N . SER A 1 294 ? -0.615 -0.523 1.609 1.00 90.00 294 SER A N 1
ATOM 2313 C CA . SER A 1 294 ? -1.909 -0.461 2.285 1.00 90.00 294 SER A CA 1
ATOM 2314 C C . SER A 1 294 ? -2.131 0.934 2.871 1.00 90.00 294 SER A C 1
ATOM 2316 O O . SER A 1 294 ? -1.209 1.548 3.414 1.00 90.00 294 SER A O 1
ATOM 2318 N N . LEU A 1 295 ? -3.363 1.429 2.767 1.00 93.06 295 LEU A N 1
ATOM 2319 C CA . LEU A 1 295 ? -3.826 2.680 3.362 1.00 93.06 295 LEU A CA 1
ATOM 2320 C C . LEU A 1 295 ? -4.486 2.354 4.699 1.00 93.06 295 LEU A C 1
ATOM 2322 O O . LEU A 1 295 ? -5.457 1.600 4.730 1.00 93.06 295 LEU A O 1
ATOM 2326 N N . VAL A 1 296 ? -3.984 2.905 5.798 1.00 91.62 296 VAL A N 1
ATOM 2327 C CA . VAL A 1 296 ? -4.513 2.629 7.136 1.00 91.62 296 VAL A CA 1
ATOM 2328 C C . VAL A 1 296 ? -5.119 3.892 7.722 1.00 91.62 296 VAL A C 1
ATOM 2330 O O . VAL A 1 296 ? -4.410 4.871 7.918 1.00 91.62 296 VAL A O 1
ATOM 2333 N N . PHE A 1 297 ? -6.411 3.857 8.025 1.00 91.75 297 PHE A N 1
ATOM 2334 C CA . PHE A 1 297 ? -7.164 4.950 8.628 1.00 91.75 297 PHE A CA 1
ATOM 2335 C C . PHE A 1 297 ? -7.426 4.653 10.100 1.00 91.75 297 PHE A C 1
ATOM 2337 O O . PHE A 1 297 ? -7.916 3.576 10.443 1.00 91.75 297 PHE A O 1
ATOM 2344 N N . TYR A 1 298 ? -7.097 5.617 10.951 1.00 88.19 298 TYR A N 1
ATOM 2345 C CA . TYR A 1 298 ? -7.239 5.550 12.397 1.00 88.19 298 TYR A CA 1
ATOM 2346 C C . TYR A 1 298 ? -8.295 6.543 12.856 1.00 88.19 298 TYR A C 1
ATOM 2348 O O . TYR A 1 298 ? -8.272 7.715 12.479 1.00 88.19 298 TYR A O 1
ATOM 2356 N N . PHE A 1 299 ? -9.193 6.052 13.701 1.00 85.62 299 PHE A N 1
ATOM 2357 C CA . PHE A 1 299 ? -10.218 6.839 14.365 1.00 85.62 299 PHE A CA 1
ATOM 2358 C C . PHE A 1 299 ? -9.842 6.990 15.828 1.00 85.62 299 PHE A C 1
ATOM 2360 O O . PHE A 1 299 ? -9.785 5.995 16.555 1.00 85.62 299 PHE A O 1
ATOM 2367 N N . SER A 1 300 ? -9.567 8.222 16.242 1.00 76.06 300 SER A N 1
ATOM 2368 C CA . SER A 1 300 ? -9.198 8.540 17.618 1.00 76.06 300 SER A CA 1
ATOM 2369 C C . SER A 1 300 ? -10.421 8.902 18.471 1.00 76.06 300 SER A C 1
ATOM 2371 O O . SER A 1 300 ? -11.346 9.557 17.988 1.00 76.06 300 SER A O 1
ATOM 2373 N N . LYS A 1 301 ? -10.407 8.513 19.752 1.00 69.62 301 LYS A N 1
ATOM 2374 C CA . LYS A 1 301 ? -11.383 8.898 20.786 1.00 69.62 301 LYS A CA 1
ATOM 2375 C C . LYS A 1 301 ? -11.265 10.362 21.187 1.00 69.62 301 LYS A C 1
ATOM 2377 O O . LYS A 1 301 ? -12.268 10.958 21.557 1.00 69.62 301 LYS A O 1
ATOM 2382 N N . SER A 1 302 ? -10.049 10.910 21.193 1.00 67.25 302 SER A N 1
ATOM 2383 C CA . SER A 1 302 ? -9.774 12.220 21.795 1.00 67.25 302 SER A CA 1
ATOM 2384 C C . SER A 1 302 ? -10.165 13.399 20.910 1.00 67.25 302 SER A C 1
ATOM 2386 O O . SER A 1 302 ? -10.415 14.488 21.415 1.00 67.25 302 SER A O 1
ATOM 2388 N N . ASP A 1 303 ? -10.194 13.195 19.598 1.00 64.88 303 ASP A N 1
ATOM 2389 C CA . ASP A 1 303 ? -10.236 14.280 18.622 1.00 64.88 303 ASP A CA 1
ATOM 2390 C C . ASP A 1 303 ? -11.178 14.003 17.443 1.00 64.88 303 ASP A C 1
ATOM 2392 O O . ASP A 1 303 ? -11.327 14.878 16.595 1.00 64.88 303 ASP A O 1
ATOM 2396 N N . GLU A 1 304 ? -11.818 12.823 17.388 1.00 64.88 304 GLU A N 1
ATOM 2397 C CA . GLU A 1 304 ? -12.778 12.365 16.355 1.00 64.88 304 GLU A CA 1
ATOM 2398 C C . GLU A 1 304 ? -12.310 12.517 14.891 1.00 64.88 304 GLU A C 1
ATOM 2400 O O . GLU A 1 304 ? -13.053 12.247 13.947 1.00 64.88 304 GLU A O 1
ATOM 2405 N N . LYS A 1 305 ? -11.055 12.917 14.673 1.00 77.62 305 LYS A N 1
ATOM 2406 C CA . LYS A 1 305 ? -10.461 13.112 13.356 1.00 77.62 305 LYS A CA 1
ATOM 2407 C C . LYS A 1 305 ? -9.950 11.793 12.802 1.00 77.62 305 LYS A C 1
ATOM 2409 O O . LYS A 1 305 ? -9.353 10.979 13.507 1.00 77.62 305 LYS A O 1
ATOM 2414 N N . VAL A 1 306 ? -10.137 11.630 11.496 1.00 88.25 306 VAL A N 1
ATOM 2415 C CA . VAL A 1 306 ? -9.528 10.544 10.732 1.00 88.25 306 VAL A CA 1
ATOM 2416 C C . VAL A 1 306 ? -8.056 10.872 10.531 1.00 88.25 306 VAL A C 1
ATOM 2418 O O . VAL A 1 306 ? -7.715 11.872 9.903 1.00 88.25 306 VAL A O 1
ATOM 2421 N N . GLN A 1 307 ? -7.182 10.021 11.049 1.00 88.75 307 GLN A N 1
ATOM 2422 C CA . GLN A 1 307 ? -5.766 10.015 10.695 1.00 88.75 307 GLN A CA 1
ATOM 2423 C C . GLN A 1 307 ? -5.535 8.936 9.641 1.00 88.75 307 GLN A C 1
ATOM 2425 O O . GLN A 1 307 ? -6.249 7.934 9.617 1.00 88.75 307 GLN A O 1
ATOM 2430 N N . TRP A 1 308 ? -4.546 9.115 8.768 1.00 91.44 308 TRP A N 1
ATOM 2431 C CA . TRP A 1 308 ? -4.194 8.091 7.790 1.00 91.44 308 TRP A CA 1
ATOM 2432 C C . TRP A 1 308 ? -2.691 7.869 7.731 1.00 91.44 308 TRP A C 1
ATOM 2434 O O . TRP A 1 308 ? -1.907 8.778 8.001 1.00 91.44 308 TRP A O 1
ATOM 2444 N N . TYR A 1 309 ? -2.316 6.653 7.354 1.00 90.94 309 TYR A N 1
ATOM 2445 C CA . TYR A 1 309 ? -0.937 6.241 7.193 1.00 90.94 309 TYR A CA 1
ATOM 2446 C C . TYR A 1 309 ? -0.774 5.310 6.000 1.00 90.94 309 TYR A C 1
ATOM 2448 O O . TYR A 1 309 ? -1.669 4.526 5.673 1.00 90.94 309 TYR A O 1
ATOM 2456 N N . LEU A 1 310 ? 0.407 5.349 5.396 1.00 90.38 310 LEU A N 1
ATOM 2457 C CA . LEU A 1 310 ? 0.836 4.403 4.377 1.00 90.38 310 LEU A CA 1
ATOM 2458 C C . LEU A 1 310 ? 1.705 3.311 5.020 1.00 90.38 310 LEU A C 1
ATOM 2460 O O . LEU A 1 310 ? 2.579 3.596 5.840 1.00 90.38 310 LEU A O 1
ATOM 2464 N N . THR A 1 311 ? 1.463 2.048 4.666 1.00 85.94 311 THR A N 1
ATOM 2465 C CA . THR A 1 311 ? 2.236 0.894 5.159 1.00 85.94 311 THR A CA 1
ATOM 2466 C C . THR A 1 311 ? 2.511 -0.119 4.041 1.00 85.94 311 THR A C 1
ATOM 2468 O O . THR A 1 311 ? 2.069 0.057 2.908 1.00 85.94 311 THR A O 1
ATOM 2471 N N . ASP A 1 312 ? 3.248 -1.187 4.357 1.00 80.44 312 ASP A N 1
ATOM 2472 C CA . ASP A 1 312 ? 3.707 -2.230 3.422 1.00 80.44 312 ASP A CA 1
ATOM 2473 C C . ASP A 1 312 ? 4.673 -1.722 2.327 1.00 80.44 312 ASP A C 1
ATOM 2475 O O . ASP A 1 312 ? 4.714 -2.245 1.210 1.00 80.44 312 ASP A O 1
ATOM 2479 N N . LEU A 1 313 ? 5.500 -0.729 2.672 1.00 84.19 313 LEU A N 1
ATOM 2480 C CA . LEU A 1 313 ? 6.389 -0.003 1.755 1.00 84.19 313 LEU A CA 1
ATOM 2481 C C . LEU A 1 313 ? 7.768 -0.633 1.532 1.00 84.19 313 LEU A C 1
ATOM 2483 O O . LEU A 1 313 ? 8.627 -0.011 0.915 1.00 84.19 313 LEU A O 1
ATOM 2487 N N . ALA A 1 314 ? 7.993 -1.870 1.969 1.00 82.56 314 ALA A N 1
ATOM 2488 C CA . ALA A 1 314 ? 9.231 -2.572 1.657 1.00 82.56 314 ALA A CA 1
ATOM 2489 C C . ALA A 1 314 ? 9.405 -2.691 0.131 1.00 82.56 314 ALA A C 1
ATOM 2491 O O . ALA A 1 314 ? 8.610 -3.370 -0.546 1.00 82.56 314 ALA A O 1
ATOM 2492 N N . LEU A 1 315 ? 10.447 -2.030 -0.390 1.00 87.50 315 LEU A N 1
ATOM 2493 C CA . LEU A 1 315 ? 10.777 -2.029 -1.811 1.00 87.50 315 LEU A CA 1
ATOM 2494 C C . LEU A 1 315 ? 10.965 -3.470 -2.284 1.00 87.50 315 LEU A C 1
ATOM 2496 O O . LEU A 1 315 ? 11.644 -4.280 -1.647 1.00 87.50 315 LEU A O 1
ATOM 2500 N N . LYS A 1 316 ? 10.314 -3.825 -3.393 1.00 86.44 316 LYS A N 1
ATOM 2501 C CA . LYS A 1 316 ? 10.470 -5.170 -3.954 1.00 86.44 316 LYS A CA 1
ATOM 2502 C C . LYS A 1 316 ? 11.917 -5.368 -4.413 1.00 86.44 316 LYS A C 1
ATOM 2504 O O . LYS A 1 316 ? 12.536 -4.447 -4.932 1.00 86.44 316 LYS A O 1
ATOM 2509 N N . SER A 1 317 ? 12.437 -6.579 -4.230 1.00 82.88 317 SER A N 1
ATOM 2510 C CA . SER A 1 317 ? 13.788 -6.909 -4.676 1.00 82.88 317 SER A CA 1
ATOM 2511 C C . SER A 1 317 ? 13.838 -7.062 -6.195 1.00 82.88 317 SER A C 1
ATOM 2513 O O . SER A 1 317 ? 12.842 -7.443 -6.823 1.00 82.88 317 SER A O 1
ATOM 2515 N N . ALA A 1 318 ? 15.002 -6.775 -6.773 1.00 84.44 318 ALA A N 1
ATOM 2516 C CA . ALA A 1 318 ? 15.219 -6.879 -8.206 1.00 84.44 318 ALA A CA 1
ATOM 2517 C C . ALA A 1 318 ? 14.935 -8.298 -8.702 1.00 84.44 318 ALA A C 1
ATOM 2519 O O . ALA A 1 318 ? 14.213 -8.432 -9.677 1.00 84.44 318 ALA A O 1
ATOM 2520 N N . GLU A 1 319 ? 15.363 -9.344 -7.980 1.00 82.94 319 GLU A N 1
ATOM 2521 C CA . GLU A 1 319 ? 15.204 -10.761 -8.355 1.00 82.94 319 GLU A CA 1
ATOM 2522 C C . GLU A 1 319 ? 13.756 -11.145 -8.670 1.00 82.94 319 GLU A C 1
ATOM 2524 O O . GLU A 1 319 ? 13.506 -12.040 -9.486 1.00 82.94 319 GLU A O 1
ATOM 2529 N N . ARG A 1 320 ? 12.792 -10.464 -8.039 1.00 83.50 320 ARG A N 1
ATOM 2530 C CA . ARG A 1 320 ? 11.370 -10.699 -8.283 1.00 83.50 320 ARG A CA 1
ATOM 2531 C C . ARG A 1 320 ? 10.947 -10.331 -9.699 1.00 83.50 320 ARG A C 1
ATOM 2533 O O . ARG A 1 320 ? 10.035 -10.967 -10.208 1.00 83.50 320 ARG A O 1
ATOM 2540 N N . VAL A 1 321 ? 11.614 -9.381 -10.351 1.00 86.75 321 VAL A N 1
ATOM 2541 C CA . VAL A 1 321 ? 11.328 -8.986 -11.741 1.00 86.75 321 VAL A CA 1
ATOM 2542 C C . VAL A 1 321 ? 11.488 -10.179 -12.676 1.00 86.75 321 VAL A C 1
ATOM 2544 O O . VAL A 1 321 ? 10.577 -10.473 -13.444 1.00 86.75 321 VAL A O 1
ATOM 2547 N N . ARG A 1 322 ? 12.572 -10.952 -12.540 1.00 83.94 322 ARG A N 1
ATOM 2548 C CA . ARG A 1 322 ? 12.768 -12.183 -13.322 1.00 83.94 322 ARG A CA 1
ATOM 2549 C C . ARG A 1 322 ? 11.684 -13.229 -13.053 1.00 83.94 322 ARG A C 1
ATOM 2551 O O . ARG A 1 322 ? 11.248 -13.906 -13.980 1.00 83.94 322 ARG A O 1
ATOM 2558 N N . GLN A 1 323 ? 11.245 -13.376 -11.802 1.00 83.88 323 GLN A N 1
ATOM 2559 C CA . GLN A 1 323 ? 10.144 -14.289 -11.467 1.00 83.88 323 GLN A CA 1
ATOM 2560 C C . GLN A 1 323 ? 8.832 -13.836 -12.112 1.00 83.88 323 GLN A C 1
ATOM 2562 O O . GLN A 1 323 ? 8.118 -14.656 -12.684 1.00 83.88 323 GLN A O 1
ATOM 2567 N N . TRP A 1 324 ? 8.533 -12.537 -12.055 1.00 86.94 324 TRP A N 1
ATOM 2568 C CA . TRP A 1 324 ? 7.351 -11.963 -12.689 1.00 86.94 324 TRP A CA 1
ATOM 2569 C C . TRP A 1 324 ? 7.390 -12.163 -14.206 1.00 86.94 324 TRP A C 1
ATOM 2571 O O . TRP A 1 324 ? 6.398 -12.625 -14.754 1.00 86.94 324 TRP A O 1
ATOM 2581 N N . ALA A 1 325 ? 8.531 -11.915 -14.858 1.00 86.00 325 ALA A N 1
ATOM 2582 C CA . ALA A 1 325 ? 8.699 -12.118 -16.297 1.00 86.00 325 ALA A CA 1
ATOM 2583 C C . ALA A 1 325 ? 8.414 -13.574 -16.700 1.00 86.00 325 ALA A C 1
ATOM 2585 O O . ALA A 1 325 ? 7.602 -13.827 -17.580 1.00 86.00 325 ALA A O 1
ATOM 2586 N N . ARG A 1 326 ? 9.003 -14.551 -15.998 1.00 82.25 326 ARG A N 1
ATOM 2587 C CA . ARG A 1 326 ? 8.795 -15.983 -16.291 1.00 82.25 326 ARG A CA 1
ATOM 2588 C C . ARG A 1 326 ? 7.332 -16.419 -16.180 1.00 82.25 326 ARG A C 1
ATOM 2590 O O . ARG A 1 326 ? 6.863 -17.198 -17.002 1.00 82.25 326 ARG A O 1
ATOM 2597 N N . ILE A 1 327 ? 6.616 -15.922 -15.170 1.00 79.44 327 ILE A N 1
ATOM 2598 C CA . ILE A 1 327 ? 5.200 -16.257 -14.956 1.00 79.44 327 ILE A CA 1
ATOM 2599 C C . ILE A 1 327 ? 4.322 -15.717 -16.092 1.00 79.44 327 ILE A C 1
ATOM 2601 O O . ILE A 1 327 ? 3.304 -16.328 -16.407 1.00 79.44 327 ILE A O 1
ATOM 2605 N N . LEU A 1 328 ? 4.689 -14.597 -16.721 1.00 75.69 328 LEU A N 1
ATOM 2606 C CA . LEU A 1 328 ? 3.953 -14.092 -17.883 1.00 75.69 328 LEU A CA 1
ATOM 2607 C C . LEU A 1 328 ? 4.119 -15.005 -19.092 1.00 75.69 328 LEU A C 1
ATOM 2609 O O . LEU A 1 328 ? 3.110 -15.392 -19.666 1.00 75.69 328 LEU A O 1
ATOM 2613 N N . THR A 1 329 ? 5.347 -15.434 -19.397 1.00 69.25 329 THR A N 1
ATOM 2614 C CA . THR A 1 329 ? 5.608 -16.371 -20.503 1.00 69.25 329 THR A CA 1
ATOM 2615 C C . THR A 1 329 ? 4.778 -17.647 -20.368 1.00 69.25 329 THR A C 1
ATOM 2617 O O . THR A 1 329 ? 4.078 -18.020 -21.301 1.00 69.25 329 THR A O 1
ATOM 2620 N N . ALA A 1 330 ? 4.766 -18.260 -19.180 1.00 67.38 330 ALA A N 1
ATOM 2621 C CA . ALA A 1 330 ? 3.988 -19.476 -18.937 1.00 67.38 330 ALA A CA 1
ATOM 2622 C C . ALA A 1 330 ? 2.468 -19.259 -19.089 1.00 67.38 330 ALA A C 1
ATOM 2624 O O . ALA A 1 330 ? 1.748 -20.139 -19.554 1.00 67.38 330 ALA A O 1
ATOM 2625 N N . ASN A 1 331 ? 1.960 -18.086 -18.700 1.00 63.47 331 ASN A N 1
ATOM 2626 C CA . ASN A 1 331 ? 0.541 -17.762 -18.852 1.00 63.47 331 ASN A CA 1
ATOM 2627 C C . ASN A 1 331 ? 0.151 -17.470 -20.305 1.00 63.47 331 ASN A C 1
ATOM 2629 O O . ASN A 1 331 ? -0.960 -17.814 -20.703 1.00 63.47 331 ASN A O 1
ATOM 2633 N N . ASP A 1 332 ? 1.033 -16.843 -21.081 1.00 61.62 332 ASP A N 1
ATOM 2634 C CA . ASP A 1 332 ? 0.796 -16.579 -22.501 1.00 61.62 332 ASP A CA 1
ATOM 2635 C C . ASP A 1 332 ? 0.833 -17.881 -23.318 1.00 61.62 332 ASP A C 1
ATOM 2637 O O . ASP A 1 332 ? -0.005 -18.074 -24.195 1.00 61.62 332 ASP A O 1
ATOM 2641 N N . GLU A 1 333 ? 1.722 -18.820 -22.983 1.00 64.06 333 GLU A N 1
ATOM 2642 C CA . GLU A 1 333 ? 1.752 -20.160 -23.589 1.00 64.06 333 GLU A CA 1
ATOM 2643 C C . GLU A 1 333 ? 0.471 -20.957 -23.294 1.00 64.06 333 GLU A C 1
ATOM 2645 O O . GLU A 1 333 ? -0.128 -21.510 -24.214 1.00 64.06 333 GLU A O 1
ATOM 2650 N N . ASN A 1 334 ? -0.008 -20.949 -22.045 1.00 60.12 334 ASN A N 1
ATOM 2651 C CA . ASN A 1 334 ? -1.232 -21.656 -21.644 1.00 60.12 334 ASN A CA 1
ATOM 2652 C C . ASN A 1 334 ? -2.525 -21.050 -22.217 1.00 60.12 334 ASN A C 1
ATOM 2654 O O . ASN A 1 334 ? -3.541 -21.731 -22.272 1.00 60.12 334 ASN A O 1
ATOM 2658 N N . ARG A 1 335 ? -2.527 -19.766 -22.601 1.00 56.28 335 ARG A N 1
ATOM 2659 C CA . ARG A 1 335 ? -3.683 -19.115 -23.250 1.00 56.28 335 ARG A CA 1
ATOM 2660 C C . ARG A 1 335 ? -3.780 -19.407 -24.746 1.00 56.28 335 ARG A C 1
ATOM 2662 O O . ARG A 1 335 ? -4.834 -19.164 -25.326 1.00 56.28 335 ARG A O 1
ATOM 2669 N N . ASN A 1 336 ? -2.691 -19.874 -25.352 1.00 45.88 336 ASN A N 1
ATOM 2670 C CA . ASN A 1 336 ? -2.590 -20.175 -26.779 1.00 45.88 336 ASN A CA 1
ATOM 2671 C C . ASN A 1 336 ? -2.735 -21.681 -27.088 1.00 45.88 336 ASN A C 1
ATOM 2673 O O . ASN A 1 336 ? -2.509 -22.082 -28.230 1.00 45.88 336 ASN A O 1
ATOM 2677 N N . GLN A 1 337 ? -3.094 -22.498 -26.090 1.00 40.25 337 GLN A N 1
ATOM 2678 C CA . GLN A 1 337 ? -3.430 -23.925 -26.204 1.00 40.25 337 GLN A CA 1
ATOM 2679 C C . GLN A 1 337 ? -4.929 -24.136 -25.985 1.00 40.25 337 GLN A C 1
ATOM 2681 O O . GLN A 1 337 ? -5.491 -25.026 -26.657 1.00 40.25 337 GLN A O 1
#

Nearest PDB structures (foldseek):
  5mwl-assembly1_A  TM=6.345E-01  e=8.067E-10  Mus musculus
  3uds-assembly3_A  TM=5.935E-01  e=7.244E-10  Arabidopsis thaliana
  5mw8-assembly1_A  TM=6.453E-01  e=4.768E-09  Mus musculus
  5mwl-assembly2_B  TM=6.263E-01  e=1.257E-08  Mus musculus
  3udz-assembly2_A  TM=5.577E-01  e=4.057E-09  Arabidopsis thaliana

Secondary structure (DSSP, 8-state):
------------EEEEE-SSEEEEEETTEEEEEESS-----THHHHHHHTTSPBP-PEEEE--HHHHHHHHHHHHH---GGGTT-----PPTT-EEEEE-GGGGEEEEEEE-PPPPPGGGHHHHHHHHHHHHTTPPPP-SS-TTHHHHHTT-HHHHHHHHHHHHHHHHHH---SEEEEETTTTBSS--HHHHHHHHHHHHHHHH-TT-HHHHHHHHHHHHHHHHHHH--HHHHHHHHHSHHHHHHHT-HHHHHHHHHHHHHHHHTTPPPPPGGGS-HHHHHHHHHHHHHHHH-EEEEEEETTT-PEEEEEE---PPPTHHHHHHHHHHHHHHHHH--

Radius of gyration: 21.2 Å; Cα contacts (8 Å, |Δi|>4): 471; chains: 1; bounding box: 49×45×81 Å

Foldseek 3Di:
DDPPPPPPQQQKAFPDDDPFWTWIDRPLKIWIGGLDDDPQPCLLVVLVCVQFPADPWDKDWDDPSNLVNQVCVVVVPPDPVCVPPRGDRDDGRDIITMDRNSVQFFKKKKAFAFAAAAARLVVLVVVVVCVVVVHDDDPLDDHCQCVVQLQDLVSQLVVQVSQLVCCVPRVDVRMWMAGSVVRDRDDDPVVSCVVSSQVSCLCHPPPHPSVVSVVLLVQLLVLLRVLAHLVLLLVLLPDPVLVVCLPVVVVLSVVLSVVSVCSSVVHDDPRNVPDDSSVSLSSNQNNSQSSRKMKMWTQGPPPRHIDIHIDSNRGDGSVVSNVSSVSVVVVVVVVVD